Protein AF-A0A0G0TPZ2-F1 (afdb_monomer_lite)

Radius of gyration: 17.7 Å; chains: 1; bounding box: 46×34×52 Å

Secondary structure (DSSP, 8-state):
---PPPSSHHHHHHHHHHHHHHHHHHTT-SS-EEEETT--S--S---STT--B---SSS---B-S-----SEEEEEEEE-GGGG-TT----SS---SPEEEEEEEEEEEPPPPPPTT-TTS-S--HHHHHHHHHHHHHHHHH-TT-EEEEEESB---SSHHIIIIITGGG-TT-SEEESBHHHHHHHHHHHHHHHHT-

Foldseek 3Di:
DDLDFDPDLLRVLVVLQVVLVVVCVVVVPPQKDKDFQNDPPDDLEHQQQQDFFDDDDPVDDTDHDDRDRFGMFIARDWAFPVVVDDRGDGPDPDNGHTYTQGQETEHEDGQDDDDPVCPQQWSDDLVSLLSLLVVLVVSCVVRVNYAYEYEYQAGDGSDPVCVPPPVVVSNVSHPYYYRHCVVCVVVVVVVVCVSVVD

Sequence (198 aa):
MQNTTFASEQDFNREVVRFLKEKLKEIDNKTVKVVGGYESDASDNYILRDFTFFKEKNGEWRLYGGAQEIDVVIYRETIPAGNLGSFIKTTGTGIRGNIIIPSVIIELKKTKTRSKNKPSSSNFQSHDAISANVIARDVKRLFPRVRAVFAYDNFEGYSKAEESISFRRMLYDFDYICLNWENEKEDIWVEVSRWLKI

Structure (mmCIF, N/CA/C/O backbone):
data_AF-A0A0G0TPZ2-F1
#
_entry.id   AF-A0A0G0TPZ2-F1
#
loop_
_atom_site.group_PDB
_atom_site.id
_atom_site.type_symbol
_atom_site.label_atom_id
_atom_site.label_alt_id
_atom_site.label_comp_id
_atom_site.label_asym_id
_atom_site.label_entity_id
_atom_site.label_seq_id
_atom_site.pdbx_PDB_ins_code
_atom_site.Cartn_x
_atom_site.Cartn_y
_atom_site.Cartn_z
_atom_site.occupancy
_atom_site.B_iso_or_equiv
_atom_site.auth_seq_id
_atom_site.auth_comp_id
_atom_site.auth_asym_id
_atom_site.auth_atom_id
_atom_site.pdbx_PDB_model_num
ATOM 1 N N . MET A 1 1 ? 6.189 8.632 -23.438 1.00 44.72 1 MET A N 1
ATOM 2 C CA . MET A 1 1 ? 6.530 9.812 -22.609 1.00 44.72 1 MET A CA 1
ATOM 3 C C . MET A 1 1 ? 7.961 9.658 -22.086 1.00 44.72 1 MET A C 1
ATOM 5 O O . MET A 1 1 ? 8.612 8.696 -22.478 1.00 44.72 1 MET A O 1
ATOM 9 N N . GLN A 1 2 ? 8.478 10.582 -21.268 1.00 44.31 2 GLN A N 1
ATOM 10 C CA . GLN A 1 2 ? 9.692 10.317 -20.484 1.00 44.31 2 GLN A CA 1
ATOM 11 C C . GLN A 1 2 ? 9.334 9.428 -19.286 1.00 44.31 2 GLN A C 1
ATOM 13 O O . GLN A 1 2 ? 8.336 9.687 -18.620 1.00 44.31 2 GLN A O 1
ATOM 18 N N . ASN A 1 3 ? 10.146 8.407 -19.009 1.00 55.09 3 ASN A N 1
ATOM 19 C CA . ASN A 1 3 ? 10.024 7.610 -17.791 1.00 55.09 3 ASN A CA 1
ATOM 20 C C . ASN A 1 3 ? 10.605 8.411 -16.616 1.00 55.09 3 ASN A C 1
ATOM 22 O O . ASN A 1 3 ? 11.820 8.429 -16.406 1.00 55.09 3 ASN A O 1
ATOM 26 N N . THR A 1 4 ? 9.751 9.110 -15.871 1.00 63.62 4 THR A N 1
ATOM 27 C CA . THR A 1 4 ? 10.175 9.871 -14.689 1.00 63.62 4 THR A CA 1
ATOM 28 C C . THR A 1 4 ? 10.603 8.911 -13.581 1.00 63.62 4 THR A C 1
ATOM 30 O O . THR A 1 4 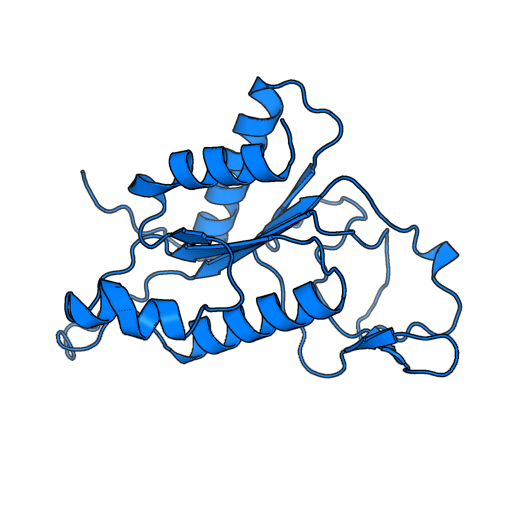? 9.812 8.104 -13.107 1.00 63.62 4 THR A O 1
ATOM 33 N N . THR A 1 5 ? 11.861 9.004 -13.154 1.00 79.62 5 THR A N 1
ATOM 34 C CA . THR A 1 5 ? 12.374 8.325 -11.952 1.00 79.62 5 THR A CA 1
ATOM 35 C C . THR A 1 5 ? 12.458 9.357 -10.829 1.00 79.62 5 THR A C 1
ATOM 37 O O . THR A 1 5 ? 12.990 10.446 -11.055 1.00 79.62 5 THR A O 1
ATOM 40 N N . PHE A 1 6 ? 11.954 9.054 -9.629 1.00 84.12 6 PHE A N 1
ATOM 41 C CA . PHE A 1 6 ? 11.938 10.035 -8.531 1.00 84.12 6 PHE A CA 1
ATOM 42 C C . PHE A 1 6 ? 13.349 10.333 -7.995 1.00 84.12 6 PHE A C 1
ATOM 44 O O . PHE A 1 6 ? 14.297 9.574 -8.216 1.00 84.12 6 PHE A O 1
ATOM 51 N N . ALA A 1 7 ? 13.515 11.435 -7.257 1.00 83.81 7 ALA A N 1
ATOM 52 C CA . ALA A 1 7 ? 14.798 11.768 -6.633 1.00 83.81 7 ALA A CA 1
ATOM 53 C C . ALA A 1 7 ? 15.117 10.814 -5.462 1.00 83.81 7 ALA A C 1
ATOM 55 O O . ALA A 1 7 ? 16.176 10.180 -5.457 1.00 83.81 7 ALA A O 1
ATOM 56 N N . SER A 1 8 ? 14.170 10.592 -4.547 1.00 84.38 8 SER A N 1
ATOM 57 C CA . SER A 1 8 ? 14.283 9.637 -3.432 1.00 84.38 8 SER A CA 1
ATOM 58 C C . SER A 1 8 ? 13.036 8.752 -3.265 1.00 84.38 8 SER A C 1
ATOM 60 O O . SER A 1 8 ? 12.004 8.990 -3.891 1.00 84.38 8 SER A O 1
ATOM 62 N N . GLU A 1 9 ? 13.132 7.734 -2.404 1.00 82.19 9 GLU A N 1
ATOM 63 C CA . GLU A 1 9 ? 11.983 6.926 -1.953 1.00 82.19 9 GLU A CA 1
ATOM 64 C C . GLU A 1 9 ? 10.944 7.792 -1.219 1.00 82.19 9 GLU A C 1
ATOM 66 O O . GLU A 1 9 ? 9.747 7.648 -1.456 1.00 82.19 9 GLU A O 1
ATOM 71 N N . GLN A 1 10 ? 11.391 8.779 -0.432 1.00 83.12 10 GLN A N 1
ATOM 72 C CA . GLN A 1 10 ? 10.510 9.750 0.224 1.00 83.12 10 GLN A CA 1
ATOM 73 C C . GLN A 1 10 ? 9.733 10.616 -0.785 1.00 83.12 10 GLN A C 1
ATOM 75 O O . GLN A 1 10 ? 8.578 10.953 -0.533 1.00 83.12 10 GLN A O 1
ATOM 80 N N . ASP A 1 11 ? 10.328 10.977 -1.925 1.00 85.50 11 ASP A N 1
ATOM 81 C CA . ASP A 1 11 ? 9.641 11.789 -2.941 1.00 85.50 11 ASP A CA 1
ATOM 82 C C . ASP A 1 11 ? 8.616 10.968 -3.732 1.00 85.50 11 ASP A C 1
ATOM 84 O O . ASP A 1 11 ? 7.524 11.463 -4.006 1.00 85.50 11 ASP A O 1
ATOM 88 N N . PHE A 1 12 ? 8.923 9.698 -4.020 1.00 89.81 12 PHE A N 1
ATOM 89 C CA . PHE A 1 12 ? 7.948 8.758 -4.581 1.00 89.81 12 PHE A CA 1
ATOM 90 C C . PHE A 1 12 ? 6.772 8.550 -3.610 1.00 89.81 12 PHE A C 1
ATOM 92 O O . PHE A 1 12 ? 5.614 8.665 -4.005 1.00 89.81 12 PHE A O 1
ATOM 99 N N . ASN A 1 13 ? 7.061 8.348 -2.320 1.00 89.25 13 ASN A N 1
ATOM 100 C CA . ASN A 1 13 ? 6.051 8.224 -1.270 1.00 89.25 13 ASN A CA 1
ATOM 101 C C . ASN A 1 13 ? 5.133 9.455 -1.196 1.00 89.25 13 ASN A C 1
ATOM 103 O O . ASN A 1 13 ? 3.909 9.320 -1.246 1.00 89.25 13 ASN A O 1
ATOM 107 N N . ARG A 1 14 ? 5.719 10.660 -1.168 1.00 87.81 14 ARG A N 1
ATOM 108 C CA . ARG A 1 14 ? 4.978 11.931 -1.196 1.00 87.81 14 ARG A CA 1
ATOM 109 C C . ARG A 1 14 ? 4.077 12.053 -2.421 1.00 87.81 14 ARG A C 1
ATOM 111 O O . ARG A 1 14 ? 2.936 12.471 -2.259 1.00 87.81 14 ARG A O 1
ATOM 118 N N . GLU A 1 15 ? 4.548 11.692 -3.615 1.00 92.31 15 GLU A N 1
ATOM 119 C CA . GLU A 1 15 ? 3.739 11.770 -4.841 1.00 92.31 15 GLU A CA 1
ATOM 120 C C . GLU A 1 15 ? 2.552 10.797 -4.815 1.00 92.31 15 GLU A C 1
ATOM 122 O O . GLU A 1 15 ? 1.425 11.205 -5.098 1.00 92.31 15 GLU A O 1
ATOM 127 N N . VAL A 1 16 ? 2.768 9.542 -4.406 1.00 92.88 16 VAL A N 1
ATOM 128 C CA . VAL A 1 16 ? 1.693 8.540 -4.271 1.00 92.88 16 VAL A CA 1
ATOM 129 C C . VAL A 1 16 ? 0.635 9.007 -3.270 1.00 92.88 16 VAL A C 1
ATOM 131 O O . VAL A 1 16 ? -0.565 8.962 -3.548 1.00 92.88 16 VAL A O 1
ATOM 134 N N . VAL A 1 17 ? 1.070 9.513 -2.115 1.00 91.19 17 VAL A N 1
ATOM 135 C CA . VAL A 1 17 ? 0.174 10.024 -1.071 1.00 91.19 17 VAL A CA 1
ATOM 136 C C . VAL A 1 17 ? -0.563 11.283 -1.528 1.00 91.19 17 VAL A C 1
ATOM 138 O O . VAL A 1 17 ? -1.764 11.399 -1.280 1.00 91.19 17 VAL A O 1
ATOM 141 N N . ARG A 1 18 ? 0.117 12.207 -2.219 1.00 92.75 18 ARG A N 1
ATOM 142 C CA . ARG A 1 18 ? -0.473 13.427 -2.793 1.00 92.75 18 ARG A CA 1
ATOM 143 C C . ARG A 1 18 ? -1.582 13.076 -3.782 1.00 92.75 18 ARG A C 1
ATOM 145 O O . ARG A 1 18 ? -2.710 13.526 -3.596 1.00 92.75 18 ARG A O 1
ATOM 152 N N . PHE A 1 19 ? -1.281 12.219 -4.758 1.00 95.25 19 PHE A N 1
ATOM 153 C CA . PHE A 1 19 ? -2.224 11.734 -5.767 1.00 95.25 19 PHE A CA 1
ATOM 154 C C . PHE A 1 19 ? -3.471 11.103 -5.127 1.00 95.25 19 PHE A C 1
ATOM 156 O O . PHE A 1 19 ? -4.592 11.536 -5.389 1.00 95.25 19 PHE A O 1
ATOM 163 N N . LEU A 1 20 ? -3.296 10.151 -4.204 1.00 93.88 20 LEU A N 1
ATOM 164 C CA . LEU A 1 20 ? -4.422 9.494 -3.527 1.00 93.88 20 LEU A CA 1
ATOM 165 C C . LEU A 1 20 ? -5.241 10.464 -2.651 1.00 93.88 20 LEU A C 1
ATOM 167 O O . LEU A 1 20 ? -6.467 10.360 -2.592 1.00 93.88 20 LEU A O 1
ATOM 171 N N . LYS A 1 21 ? -4.592 11.436 -1.991 1.00 91.31 21 LYS A N 1
ATOM 172 C CA . LYS A 1 21 ? -5.272 12.498 -1.223 1.00 91.31 21 LYS A CA 1
ATOM 173 C C . LYS A 1 21 ? -5.988 13.518 -2.111 1.00 91.31 21 LYS A C 1
ATOM 175 O O . LYS A 1 21 ? -6.897 14.181 -1.621 1.00 91.31 21 LYS A O 1
ATOM 180 N N . GLU A 1 22 ? -5.588 13.690 -3.366 1.00 93.06 22 GLU A N 1
ATOM 181 C CA . GLU A 1 22 ? -6.299 14.522 -4.345 1.00 93.06 22 GLU A CA 1
ATOM 182 C C . GLU A 1 22 ? -7.542 13.794 -4.859 1.00 93.06 22 GLU A C 1
ATOM 184 O O . GLU A 1 22 ? -8.650 14.299 -4.672 1.00 93.06 22 GLU A O 1
ATOM 189 N N . LYS A 1 23 ? -7.391 12.554 -5.336 1.00 94.31 23 LYS A N 1
ATOM 190 C CA . LYS A 1 23 ? -8.507 11.710 -5.796 1.00 94.31 23 LYS A CA 1
ATOM 191 C C . LYS A 1 23 ? -9.610 11.523 -4.744 1.00 94.31 23 LYS A C 1
ATOM 193 O O . LYS A 1 23 ? -10.794 11.579 -5.062 1.00 94.31 23 LYS A O 1
ATOM 198 N N . LEU A 1 24 ? -9.253 11.381 -3.463 1.00 88.94 24 LEU A N 1
ATOM 199 C CA . LEU A 1 24 ? -10.238 11.292 -2.371 1.00 88.94 24 LEU A CA 1
ATOM 200 C C . LEU A 1 24 ? -10.983 12.605 -2.066 1.00 88.94 24 LEU A C 1
ATOM 202 O O . LEU A 1 24 ? -12.078 12.553 -1.501 1.00 88.94 24 LEU A O 1
ATOM 206 N N . LYS A 1 25 ? -10.430 13.771 -2.431 1.00 87.44 25 LYS A N 1
ATOM 207 C CA . LYS A 1 25 ? -11.127 15.068 -2.310 1.00 87.44 25 LYS A CA 1
ATOM 208 C C . LYS A 1 25 ? -12.140 15.266 -3.433 1.00 87.44 25 LYS A C 1
ATOM 210 O O . LYS A 1 25 ? -13.204 15.819 -3.173 1.00 87.44 25 LYS A O 1
ATOM 215 N N . GLU A 1 26 ? -11.832 14.797 -4.644 1.00 86.12 26 GLU A N 1
ATOM 216 C CA . GLU A 1 26 ? -12.711 14.901 -5.824 1.00 86.12 26 GLU A CA 1
ATOM 217 C C . GLU A 1 26 ? -14.083 14.232 -5.604 1.00 86.12 26 GLU A C 1
ATOM 219 O O . GLU A 1 26 ? -15.072 14.642 -6.205 1.00 86.12 26 GLU A O 1
ATOM 224 N N . ILE A 1 27 ? -14.158 13.258 -4.689 1.00 82.81 27 ILE A N 1
ATOM 225 C CA . ILE A 1 27 ? -15.371 12.501 -4.331 1.00 82.81 27 ILE A CA 1
ATOM 226 C C . ILE A 1 27 ? -15.994 12.889 -2.965 1.00 82.81 27 ILE A C 1
ATOM 228 O O . ILE A 1 27 ? -16.825 12.152 -2.439 1.00 82.81 27 ILE A O 1
ATOM 232 N N . ASP A 1 28 ? -15.554 13.994 -2.345 1.00 67.94 28 ASP A N 1
ATOM 233 C CA . ASP A 1 28 ? -15.945 14.469 -0.994 1.00 67.94 28 ASP A CA 1
ATOM 234 C C . ASP A 1 28 ? -15.933 13.394 0.124 1.00 67.94 28 ASP A C 1
ATOM 236 O O . ASP A 1 28 ? -16.725 13.403 1.077 1.00 67.94 28 ASP A O 1
ATOM 240 N N . ASN A 1 29 ? -15.014 12.428 0.040 1.00 66.94 29 ASN A N 1
ATOM 241 C CA . ASN A 1 29 ? -15.004 11.293 0.956 1.00 66.94 29 ASN A CA 1
ATOM 242 C C . ASN A 1 29 ? -14.278 11.615 2.269 1.00 66.94 29 ASN A C 1
ATOM 244 O O . ASN A 1 29 ? -13.106 11.299 2.465 1.00 66.94 29 ASN A O 1
ATOM 248 N N . LYS A 1 30 ? -15.029 12.162 3.226 1.00 72.44 30 LYS A N 1
ATOM 249 C CA . LYS A 1 30 ? -14.553 12.480 4.584 1.00 72.44 30 LYS A CA 1
ATOM 250 C C . LYS A 1 30 ? -14.250 11.251 5.469 1.00 72.44 30 LYS A C 1
ATOM 252 O O . LYS A 1 30 ? -13.812 11.426 6.604 1.00 72.44 30 LYS A O 1
ATOM 257 N N . THR A 1 31 ? -14.508 10.023 4.998 1.00 81.06 31 THR A N 1
ATOM 258 C CA . THR A 1 31 ? -14.388 8.785 5.805 1.00 81.06 31 THR A CA 1
ATOM 259 C C . THR A 1 31 ? -13.151 7.948 5.496 1.00 81.06 31 THR A C 1
ATOM 261 O O . THR A 1 31 ? -12.651 7.262 6.384 1.00 81.06 31 THR A O 1
ATOM 264 N N . VAL A 1 32 ? -12.651 7.988 4.258 1.00 84.75 32 VAL A N 1
ATOM 265 C CA . VAL A 1 32 ? -11.412 7.303 3.872 1.00 84.75 32 VAL A CA 1
ATOM 266 C C . VAL A 1 32 ? -10.239 8.252 4.077 1.00 84.75 32 VAL A C 1
ATOM 268 O O . VAL A 1 32 ? -10.278 9.410 3.668 1.00 84.75 32 VAL A O 1
ATOM 271 N N . LYS A 1 33 ? -9.177 7.748 4.700 1.00 84.50 33 LYS A N 1
ATOM 272 C CA . LYS A 1 33 ? -7.933 8.474 4.953 1.00 84.50 33 LYS A CA 1
ATOM 273 C C . LYS A 1 33 ? -6.767 7.753 4.292 1.00 84.50 33 LYS A C 1
ATOM 275 O O . LYS A 1 33 ? -6.731 6.525 4.263 1.00 84.50 33 LYS A O 1
ATOM 280 N N . VAL A 1 34 ? -5.809 8.533 3.801 1.00 84.94 34 VAL A N 1
ATOM 281 C CA . VAL A 1 34 ? -4.529 8.067 3.252 1.00 84.94 34 VAL A CA 1
ATOM 282 C C . VAL A 1 34 ? -3.418 8.732 4.038 1.00 84.94 34 VAL A C 1
ATOM 284 O O . VAL A 1 34 ? -3.522 9.912 4.383 1.00 84.94 34 VAL A O 1
ATOM 287 N N . VAL A 1 35 ? -2.367 7.976 4.316 1.00 81.31 35 VAL A N 1
ATOM 288 C CA . VAL A 1 35 ? -1.205 8.421 5.080 1.00 81.31 35 VAL A CA 1
ATOM 289 C C . VAL A 1 35 ? 0.018 7.635 4.581 1.00 81.31 35 VAL A C 1
ATOM 291 O O . VAL A 1 35 ? -0.114 6.450 4.261 1.00 81.31 35 VAL A O 1
ATOM 294 N N . GLY A 1 36 ? 1.174 8.291 4.444 1.00 76.19 36 GLY A N 1
ATOM 295 C CA . GLY A 1 36 ? 2.428 7.658 3.996 1.00 76.19 36 GLY A CA 1
ATOM 296 C C . GLY A 1 36 ? 3.497 7.612 5.081 1.00 76.19 36 GLY A C 1
ATOM 297 O O . GLY A 1 36 ? 3.555 8.520 5.908 1.00 76.19 36 GLY A O 1
ATOM 298 N N . GLY A 1 37 ? 4.337 6.569 5.089 1.00 64.12 37 GLY A N 1
ATOM 299 C CA . GLY A 1 37 ? 5.351 6.320 6.128 1.00 64.12 37 GLY A CA 1
ATOM 300 C C . GLY A 1 37 ? 6.190 7.558 6.435 1.00 64.12 37 GLY A C 1
ATOM 301 O O . GLY A 1 37 ? 6.350 7.959 7.586 1.00 64.12 37 GLY A O 1
ATOM 302 N N . TYR A 1 38 ? 6.612 8.260 5.384 1.00 60.84 38 TYR A N 1
ATOM 303 C CA . TYR A 1 38 ? 7.471 9.438 5.471 1.00 60.84 38 TYR A CA 1
ATOM 304 C C . TYR A 1 38 ? 6.758 10.749 5.870 1.00 60.84 38 TYR A C 1
ATOM 306 O O . TYR A 1 38 ? 7.425 11.787 5.930 1.00 60.84 38 TYR A O 1
ATOM 314 N N . GLU A 1 39 ? 5.452 10.743 6.160 1.00 58.84 39 GLU A N 1
ATOM 315 C CA . GLU A 1 39 ? 4.724 11.915 6.669 1.00 58.84 39 GLU A CA 1
ATOM 316 C C . GLU A 1 39 ? 4.907 12.062 8.191 1.00 58.84 39 GLU A C 1
ATOM 318 O O . GLU A 1 39 ? 4.279 11.375 8.992 1.00 58.84 39 GLU A O 1
ATOM 323 N N . SER A 1 40 ? 5.769 12.993 8.608 1.00 43.44 40 SER A N 1
ATOM 324 C CA . SER A 1 40 ? 6.054 13.288 10.024 1.00 43.44 40 SER A CA 1
ATOM 325 C C . SER A 1 40 ? 5.032 14.206 10.714 1.00 43.44 40 SER A C 1
ATOM 327 O O . SER A 1 40 ? 5.220 14.559 11.879 1.00 43.44 40 SER A O 1
ATOM 329 N N . ASP A 1 41 ? 3.970 14.615 10.020 1.00 39.56 41 ASP A N 1
ATOM 330 C CA . ASP A 1 41 ? 3.048 15.658 10.480 1.00 39.56 41 ASP A CA 1
ATOM 331 C C . ASP A 1 41 ? 1.991 15.129 11.461 1.00 39.56 41 ASP A C 1
ATOM 333 O O . ASP A 1 41 ? 0.845 14.860 11.106 1.00 39.56 41 ASP A O 1
ATOM 337 N N . ALA A 1 42 ? 2.408 15.040 12.727 1.00 40.31 42 ALA A N 1
ATOM 338 C CA . ALA A 1 42 ? 1.646 15.416 13.927 1.00 40.31 42 ALA A CA 1
ATOM 339 C C . ALA A 1 42 ? 0.212 14.867 14.138 1.00 40.31 42 ALA A C 1
ATOM 341 O O . ALA A 1 42 ? -0.502 15.377 14.999 1.00 40.31 42 ALA A O 1
ATOM 342 N N . SER A 1 43 ? -0.219 13.829 13.418 1.00 43.41 43 SER A N 1
ATOM 343 C CA . SER A 1 43 ? -1.469 13.109 13.695 1.00 43.41 43 SER A CA 1
ATOM 344 C C . SER A 1 43 ? -1.182 11.827 14.478 1.00 43.41 43 SER A C 1
ATOM 346 O O . SER A 1 43 ? -0.310 11.050 14.087 1.00 43.41 43 SER A O 1
ATOM 348 N N . ASP A 1 44 ? -1.955 11.562 15.534 1.00 47.28 44 ASP A N 1
ATOM 349 C CA . ASP A 1 44 ? -1.825 10.389 16.416 1.00 47.28 44 ASP A CA 1
ATOM 350 C C . ASP A 1 44 ? -2.312 9.068 15.765 1.00 47.28 44 ASP A C 1
ATOM 352 O O . ASP A 1 44 ? -3.082 8.299 16.344 1.00 47.28 44 ASP A O 1
ATOM 356 N N . ASN A 1 45 ? -1.896 8.809 14.524 1.00 45.31 45 ASN A N 1
ATOM 357 C CA . ASN A 1 45 ? -2.235 7.627 13.730 1.00 45.31 45 ASN A CA 1
ATOM 358 C C . ASN A 1 45 ? -0.943 7.081 13.114 1.00 45.31 45 ASN A C 1
ATOM 360 O O . ASN A 1 45 ? -0.611 7.366 11.964 1.00 45.31 45 ASN A O 1
ATOM 364 N N . TYR A 1 46 ? -0.182 6.327 13.905 1.00 51.75 46 TYR A N 1
ATOM 365 C CA . TYR A 1 46 ? 1.087 5.763 13.456 1.00 51.75 46 TYR A CA 1
ATOM 366 C C 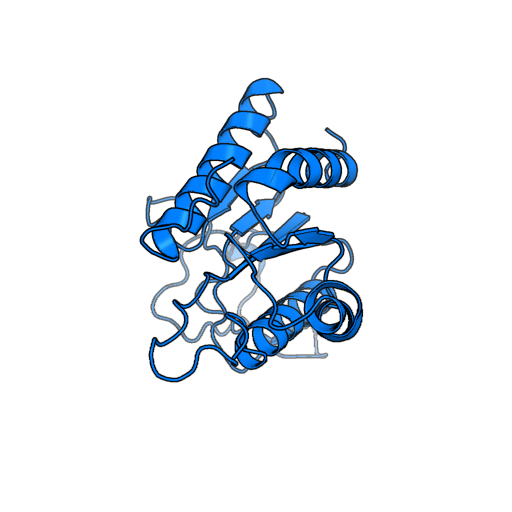. TYR A 1 46 ? 0.831 4.703 12.382 1.00 51.75 46 TYR A C 1
ATOM 368 O O . TYR A 1 46 ? 0.113 3.729 12.623 1.00 51.75 46 TYR A O 1
ATOM 376 N N . ILE A 1 47 ? 1.496 4.835 11.231 1.00 52.09 47 ILE A N 1
ATOM 377 C CA . ILE A 1 47 ? 1.546 3.793 10.193 1.00 52.09 47 ILE A CA 1
ATOM 378 C C . ILE A 1 47 ? 2.517 2.694 10.611 1.00 52.09 47 ILE A C 1
ATOM 380 O O . ILE A 1 47 ? 3.508 2.415 9.947 1.00 52.09 47 ILE A O 1
ATOM 384 N N . LEU A 1 48 ? 2.232 2.084 11.762 1.00 51.59 48 LEU A N 1
ATOM 385 C CA . LEU A 1 48 ? 2.792 0.790 12.136 1.00 51.59 48 LEU A CA 1
ATOM 386 C C . LEU A 1 48 ? 4.340 0.777 12.150 1.00 51.59 48 LEU A C 1
ATOM 388 O O . LEU A 1 48 ? 4.973 -0.263 11.994 1.00 51.59 48 LEU A O 1
ATOM 392 N N . ARG A 1 49 ? 4.926 1.965 12.370 1.00 43.62 49 ARG A N 1
ATOM 393 C CA . ARG A 1 49 ? 6.332 2.319 12.114 1.00 43.62 49 ARG A CA 1
ATOM 394 C C . ARG A 1 49 ? 7.348 1.508 12.922 1.00 43.62 49 ARG A C 1
ATOM 396 O O . ARG A 1 49 ? 8.484 1.355 12.499 1.00 43.62 49 ARG A O 1
ATOM 403 N N . ASP A 1 50 ? 6.890 0.938 14.033 1.00 41.16 50 ASP A N 1
ATOM 404 C CA . ASP A 1 50 ? 7.589 -0.047 14.854 1.00 41.16 50 ASP A CA 1
ATOM 405 C C . ASP A 1 50 ? 6.720 -1.313 14.986 1.00 41.16 50 ASP A C 1
ATOM 407 O O . ASP A 1 50 ? 6.114 -1.571 16.033 1.00 41.16 50 ASP A O 1
ATOM 411 N N . PHE A 1 51 ? 6.602 -2.113 13.920 1.00 46.25 51 PHE A N 1
ATOM 412 C CA . PHE A 1 51 ? 5.886 -3.392 13.996 1.00 46.25 51 PHE A CA 1
ATOM 413 C C . PHE A 1 51 ? 6.539 -4.343 15.008 1.00 46.25 51 PHE A C 1
ATOM 415 O O . PHE A 1 51 ? 7.597 -4.923 14.771 1.00 46.25 51 PHE A O 1
ATOM 422 N N . THR A 1 52 ? 5.860 -4.574 16.131 1.00 44.09 52 THR A N 1
ATOM 423 C CA . THR A 1 52 ? 6.029 -5.756 16.987 1.00 44.09 52 THR A CA 1
ATOM 424 C C . THR A 1 52 ? 4.748 -5.952 17.802 1.00 44.09 52 THR A C 1
ATOM 426 O O . THR A 1 52 ? 4.477 -5.187 18.728 1.00 44.09 52 THR A O 1
ATOM 429 N N . PHE A 1 53 ? 3.946 -6.976 17.491 1.00 50.84 53 PHE A N 1
ATOM 430 C CA . PHE A 1 53 ? 2.763 -7.319 18.287 1.00 50.84 53 PHE A CA 1
ATOM 431 C C . PHE A 1 53 ? 3.082 -8.423 19.315 1.00 50.84 53 PHE A C 1
ATOM 433 O O . PHE A 1 53 ? 3.619 -9.482 18.980 1.00 50.84 53 PHE A O 1
ATOM 440 N N . PHE A 1 54 ? 2.657 -8.215 20.568 1.00 40.78 54 PHE A N 1
ATOM 441 C CA . PHE A 1 54 ? 2.325 -9.274 21.544 1.00 40.78 54 PHE A CA 1
ATOM 442 C C . PHE A 1 54 ? 1.375 -10.318 20.923 1.00 40.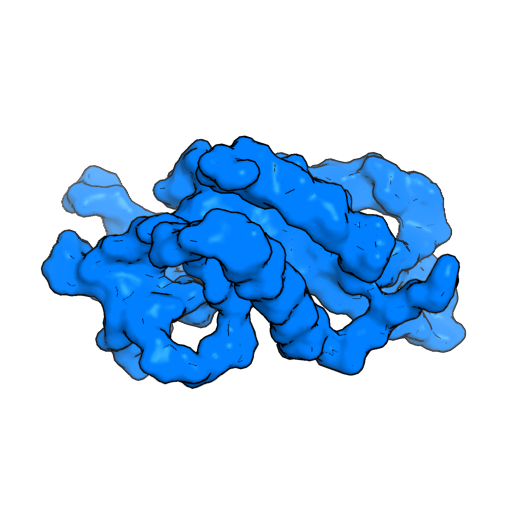78 54 PHE A C 1
ATOM 444 O O . PHE A 1 54 ? 0.745 -10.004 19.923 1.00 40.78 54 PHE A O 1
ATOM 451 N N . LYS A 1 55 ? 1.103 -11.535 21.411 1.00 44.00 55 LYS A N 1
ATOM 452 C CA . LYS A 1 55 ? 1.487 -12.605 22.389 1.00 44.00 55 LYS A CA 1
ATOM 453 C C . LYS A 1 55 ? 0.323 -13.597 22.140 1.00 44.00 55 LYS A C 1
ATOM 455 O O . LYS A 1 55 ? -0.770 -13.069 22.052 1.00 44.00 55 LYS A O 1
ATOM 460 N N . GLU A 1 56 ? 0.514 -14.905 21.878 1.00 41.69 56 GLU A N 1
ATOM 461 C CA . GLU A 1 56 ? -0.463 -15.713 21.081 1.00 41.69 56 GLU A CA 1
ATOM 462 C C . GLU A 1 56 ? -1.303 -16.778 21.855 1.00 41.69 56 GLU A C 1
ATOM 464 O O . GLU A 1 56 ? -0.861 -17.366 22.841 1.00 41.69 56 GLU A O 1
ATOM 469 N N . LYS A 1 57 ? -2.513 -17.083 21.343 1.00 35.88 57 LYS A N 1
ATOM 470 C CA . LYS A 1 57 ? -3.467 -18.169 21.702 1.00 35.88 57 LYS A CA 1
ATOM 471 C C . LYS A 1 57 ? -4.078 -18.220 23.114 1.00 35.88 57 LYS A C 1
ATOM 473 O O . LYS A 1 57 ? -5.024 -18.979 23.306 1.00 35.88 57 LYS A O 1
ATOM 478 N N . ASN A 1 58 ? -3.639 -17.398 24.067 1.00 50.06 58 ASN A N 1
ATOM 479 C CA . ASN A 1 58 ? -4.265 -17.264 25.396 1.00 50.06 58 ASN A CA 1
ATOM 480 C C . ASN A 1 58 ? -4.975 -15.894 25.577 1.00 50.06 58 ASN A C 1
ATOM 482 O O . ASN A 1 58 ? -4.835 -15.248 26.610 1.00 50.06 58 ASN A O 1
ATOM 486 N N . GLY A 1 59 ? -5.755 -15.485 24.554 1.00 45.25 59 GLY A N 1
ATOM 487 C CA . GLY A 1 59 ? -6.563 -14.242 24.480 1.00 45.25 59 GLY A CA 1
ATOM 488 C C . GLY A 1 59 ? -6.152 -13.200 23.407 1.00 45.25 59 GLY A C 1
ATOM 489 O O . GLY A 1 59 ? -6.095 -12.016 23.727 1.00 45.25 59 GLY A O 1
ATOM 490 N N . GLU A 1 60 ? -5.689 -13.612 22.210 1.00 40.91 60 GLU A N 1
ATOM 491 C CA . GLU A 1 60 ? -4.352 -13.121 21.818 1.00 40.91 60 GLU A CA 1
ATOM 492 C C . GLU A 1 60 ? -3.887 -13.122 20.324 1.00 40.91 60 GLU A C 1
ATOM 494 O O . GLU A 1 60 ? -4.511 -13.747 19.471 1.00 40.91 60 GLU A O 1
ATOM 499 N N . TRP A 1 61 ? -2.762 -12.422 20.043 1.00 52.12 61 TRP A N 1
ATOM 500 C CA . TRP A 1 61 ? -2.219 -11.912 18.742 1.00 52.12 61 TRP A CA 1
ATOM 501 C C . TRP A 1 61 ? -0.714 -12.295 18.510 1.00 52.12 61 TRP A C 1
ATOM 503 O O . TRP A 1 61 ? -0.172 -12.989 19.359 1.00 52.12 61 TRP A O 1
ATOM 513 N N . ARG A 1 62 ? 0.016 -11.880 17.440 1.00 48.84 62 ARG A N 1
ATOM 514 C CA . ARG A 1 62 ? 1.528 -11.816 17.371 1.00 48.84 62 ARG A CA 1
ATOM 515 C C . ARG A 1 62 ? 2.090 -11.284 16.032 1.00 48.84 62 ARG A C 1
ATOM 517 O O . ARG A 1 62 ? 1.586 -11.632 14.972 1.00 48.84 62 ARG A O 1
ATOM 524 N N . LEU A 1 63 ? 3.231 -10.581 16.100 1.00 50.34 63 LEU A N 1
ATOM 525 C CA . LEU A 1 63 ? 4.343 -10.569 15.118 1.00 50.34 63 LEU A CA 1
ATOM 526 C C . LEU A 1 63 ? 5.589 -10.115 15.884 1.00 50.34 63 LEU A C 1
ATOM 528 O O . LEU A 1 63 ? 5.540 -9.089 16.556 1.00 50.34 63 LEU A O 1
ATOM 532 N N . TYR A 1 64 ? 6.681 -10.878 15.849 1.00 42.88 64 TYR A N 1
ATOM 533 C CA . TYR A 1 64 ? 7.873 -10.563 16.644 1.00 42.88 64 TYR A CA 1
ATOM 534 C C . TYR A 1 64 ? 9.150 -10.775 15.828 1.00 42.88 64 TYR A C 1
ATOM 536 O O . TYR A 1 64 ? 9.686 -11.881 15.786 1.00 42.88 64 TYR A O 1
ATOM 544 N N . GLY A 1 65 ? 9.616 -9.702 15.186 1.00 36.00 65 GLY A N 1
ATOM 545 C CA . GLY A 1 65 ? 10.858 -9.680 14.414 1.00 36.00 65 GLY A CA 1
ATOM 546 C C . GLY A 1 65 ? 10.770 -8.769 13.191 1.00 36.00 65 GLY A C 1
ATOM 547 O O . GLY A 1 65 ? 10.240 -9.184 12.168 1.00 36.00 65 GLY A O 1
ATOM 548 N N . GLY A 1 66 ? 11.344 -7.567 13.297 1.00 42.94 66 GLY A N 1
ATOM 549 C CA . GLY A 1 66 ? 11.471 -6.605 12.198 1.00 42.94 66 GLY A CA 1
ATOM 550 C C . GLY A 1 66 ? 10.430 -5.485 12.235 1.00 42.94 66 GLY A C 1
ATOM 551 O O . GLY A 1 66 ? 9.249 -5.720 12.002 1.00 42.94 66 GLY A O 1
ATOM 552 N N . ALA A 1 67 ? 10.889 -4.252 12.462 1.00 47.50 67 ALA A N 1
ATOM 553 C CA . ALA A 1 67 ? 10.110 -3.069 12.117 1.00 47.50 67 ALA A CA 1
ATOM 554 C C . ALA A 1 67 ? 10.047 -2.979 10.585 1.00 47.50 67 ALA A C 1
ATOM 556 O O . ALA A 1 67 ? 11.083 -2.877 9.926 1.00 47.50 67 ALA A O 1
ATOM 557 N N . GLN A 1 68 ? 8.843 -3.081 10.024 1.00 56.19 68 GLN A N 1
ATOM 558 C CA . GLN A 1 68 ? 8.600 -3.001 8.586 1.00 56.19 68 GLN A CA 1
ATOM 559 C C . GLN A 1 68 ? 7.600 -1.873 8.327 1.00 56.19 68 GLN A C 1
ATOM 561 O O . GLN A 1 68 ? 6.389 -2.064 8.389 1.00 56.19 68 GLN A O 1
ATOM 566 N N . GLU A 1 69 ? 8.132 -0.673 8.110 1.00 66.94 69 GLU A N 1
ATOM 567 C CA . GLU A 1 69 ? 7.358 0.510 7.735 1.00 66.94 69 GLU A CA 1
ATOM 568 C C . GLU A 1 69 ? 6.621 0.240 6.415 1.00 66.94 69 GLU A C 1
ATOM 570 O O . GLU A 1 69 ? 7.259 -0.049 5.405 1.00 66.94 69 GLU A O 1
ATOM 575 N N . ILE A 1 70 ? 5.285 0.305 6.435 1.00 78.25 70 ILE A N 1
ATOM 576 C CA . ILE A 1 70 ? 4.471 0.203 5.217 1.00 78.25 70 ILE A CA 1
ATOM 577 C C . ILE A 1 70 ? 4.489 1.563 4.531 1.00 78.25 70 ILE A C 1
ATOM 579 O O . ILE A 1 70 ? 4.133 2.567 5.155 1.00 78.25 70 ILE A O 1
ATOM 583 N N . ASP A 1 71 ? 4.851 1.596 3.248 1.00 84.12 71 ASP A N 1
ATOM 584 C CA . ASP A 1 71 ? 5.032 2.857 2.528 1.00 84.12 71 ASP A CA 1
ATOM 585 C C . ASP A 1 71 ? 3.765 3.726 2.526 1.00 84.12 71 ASP A C 1
ATOM 587 O O . ASP A 1 71 ? 3.840 4.903 2.883 1.00 84.12 71 ASP A O 1
ATOM 591 N N . VAL A 1 72 ? 2.597 3.189 2.153 1.00 87.88 72 VAL A N 1
ATOM 592 C CA . VAL A 1 72 ? 1.322 3.934 2.190 1.00 87.88 72 VAL A CA 1
ATOM 593 C C . VAL A 1 72 ? 0.181 3.052 2.689 1.00 87.88 72 VAL A C 1
ATOM 595 O O . VAL A 1 72 ? 0.043 1.898 2.281 1.00 87.88 72 VAL A O 1
ATOM 598 N N . VAL A 1 73 ? -0.686 3.610 3.538 1.00 87.44 73 VAL A N 1
ATOM 599 C CA . VAL A 1 73 ? -1.892 2.930 4.036 1.00 87.44 73 VAL A CA 1
ATOM 600 C C . VAL A 1 73 ? -3.141 3.769 3.786 1.00 87.44 73 VAL A C 1
ATOM 602 O O . VAL A 1 73 ? -3.187 4.967 4.074 1.00 87.44 73 VAL A O 1
ATOM 605 N N . ILE A 1 74 ? -4.181 3.101 3.285 1.00 89.38 74 ILE A N 1
ATOM 606 C CA . ILE A 1 74 ? -5.528 3.637 3.094 1.00 89.38 74 ILE A CA 1
ATOM 607 C C . ILE A 1 74 ? -6.471 2.952 4.085 1.00 89.38 74 ILE A C 1
ATOM 609 O O . ILE A 1 74 ? -6.527 1.721 4.143 1.00 89.38 74 ILE A O 1
ATOM 613 N N . TYR A 1 75 ? -7.220 3.728 4.867 1.00 87.81 75 TYR A N 1
ATOM 614 C CA . TYR A 1 75 ? -8.042 3.209 5.964 1.00 87.81 75 TYR A CA 1
ATOM 615 C C . TYR A 1 75 ? -9.348 3.983 6.171 1.00 87.81 75 TYR A C 1
ATOM 617 O O . TYR A 1 75 ? -9.500 5.118 5.723 1.00 87.81 75 TYR A O 1
ATOM 625 N N . ARG A 1 76 ? -10.292 3.349 6.875 1.00 85.19 76 ARG A N 1
ATOM 626 C CA . ARG A 1 76 ? -11.561 3.947 7.339 1.00 85.19 76 ARG A CA 1
ATOM 627 C C . ARG A 1 76 ? -11.690 3.958 8.867 1.00 85.19 76 ARG A C 1
ATOM 629 O O . ARG A 1 76 ? -12.374 4.811 9.420 1.00 85.19 76 ARG A O 1
ATOM 636 N N . GLU A 1 77 ? -11.040 3.014 9.545 1.00 82.25 77 GLU A N 1
ATOM 637 C CA . GLU A 1 77 ? -11.255 2.707 10.962 1.00 82.25 77 GLU A CA 1
ATOM 638 C C . GLU A 1 77 ? -9.932 2.695 11.740 1.00 82.25 77 GLU A C 1
ATOM 640 O O . GLU A 1 77 ? -8.870 2.385 11.192 1.00 82.25 77 GLU A O 1
ATOM 645 N N . THR A 1 78 ? -9.999 3.014 13.035 1.00 78.44 78 THR A N 1
ATOM 646 C CA . THR A 1 78 ? -8.853 2.958 13.954 1.00 78.44 78 THR A CA 1
ATOM 647 C C . THR A 1 78 ? -9.279 2.426 15.319 1.00 78.44 78 THR A C 1
ATOM 649 O O . THR A 1 78 ? -10.330 2.830 15.819 1.00 78.44 78 THR A O 1
ATOM 652 N N . ILE A 1 79 ? -8.450 1.604 15.962 1.00 72.56 79 ILE A N 1
ATOM 653 C CA . ILE A 1 79 ? -8.676 1.104 17.324 1.00 72.56 79 ILE A CA 1
ATOM 654 C C . ILE A 1 79 ? -7.987 2.045 18.330 1.00 72.56 79 ILE A C 1
ATOM 656 O O . ILE A 1 79 ? -6.764 2.202 18.254 1.00 72.56 79 ILE A O 1
ATOM 660 N N . PRO A 1 80 ? -8.713 2.655 19.289 1.00 71.56 80 PRO A N 1
ATOM 661 C CA . PRO A 1 80 ? -8.104 3.461 20.345 1.00 71.56 80 PRO A CA 1
ATOM 662 C C . PRO A 1 80 ? -7.148 2.640 21.213 1.00 71.56 80 PRO A C 1
ATOM 664 O O . PRO A 1 80 ? -7.518 1.558 21.670 1.00 71.56 80 PRO A O 1
ATOM 667 N N . ALA A 1 81 ? -5.947 3.155 21.501 1.00 65.62 81 ALA A N 1
ATOM 668 C CA . ALA A 1 81 ? -4.935 2.392 22.243 1.00 65.62 81 ALA A CA 1
ATOM 669 C C . ALA A 1 81 ? -5.394 1.930 23.639 1.00 65.62 81 ALA A C 1
ATOM 671 O O . ALA A 1 81 ? -5.026 0.841 24.074 1.00 65.62 81 ALA A O 1
ATOM 672 N N . GLY A 1 82 ? -6.254 2.703 24.313 1.00 62.56 82 GLY A N 1
ATOM 673 C CA . GLY A 1 82 ? -6.841 2.317 25.603 1.00 62.56 82 GLY A CA 1
ATOM 674 C C . GLY A 1 82 ? -7.677 1.029 25.559 1.00 62.56 82 GLY A C 1
ATOM 675 O O . GLY A 1 82 ? -7.805 0.354 26.576 1.00 62.56 82 GLY A O 1
ATOM 676 N N . ASN A 1 83 ? -8.184 0.639 24.383 1.00 64.88 83 ASN A N 1
ATOM 677 C CA . ASN A 1 83 ? -9.008 -0.560 24.206 1.00 64.88 83 ASN A CA 1
ATOM 678 C C . ASN A 1 83 ? -8.174 -1.839 23.985 1.00 64.88 83 ASN A C 1
ATOM 680 O O . ASN A 1 83 ? -8.741 -2.923 23.884 1.00 64.88 83 ASN A O 1
ATOM 684 N N . LEU A 1 84 ? -6.842 -1.732 23.880 1.00 60.38 84 LEU A N 1
ATOM 685 C CA . LEU A 1 84 ? -5.958 -2.837 23.477 1.00 60.38 84 LEU A CA 1
ATOM 686 C C . LEU A 1 84 ? -5.481 -3.730 24.638 1.00 60.38 84 LEU A C 1
ATOM 688 O O . LEU A 1 84 ? -4.900 -4.790 24.403 1.00 60.38 84 LEU A O 1
ATOM 692 N N . GLY A 1 85 ? -5.734 -3.324 25.884 1.00 55.38 85 GLY A N 1
ATOM 693 C CA . GLY A 1 85 ? -5.354 -4.075 27.081 1.00 55.38 85 GLY A CA 1
ATOM 694 C C . GLY A 1 85 ? -3.854 -4.042 27.415 1.00 55.38 85 GLY A C 1
ATOM 695 O O . GLY A 1 85 ? -3.011 -3.551 26.668 1.00 55.38 85 GLY A O 1
ATOM 696 N N . SER A 1 86 ? -3.508 -4.580 28.585 1.00 52.59 86 SER A N 1
ATOM 697 C CA . SER A 1 86 ? -2.172 -4.468 29.193 1.00 52.59 86 SER A CA 1
ATOM 698 C C . SER A 1 86 ? -1.109 -5.432 28.645 1.00 52.59 86 SER A C 1
ATOM 700 O O . SER A 1 86 ? 0.042 -5.372 29.075 1.00 52.59 86 SER A O 1
ATOM 702 N N . PHE A 1 87 ? -1.455 -6.323 27.708 1.00 43.72 87 PHE A N 1
ATOM 703 C CA . PHE A 1 87 ? -0.517 -7.316 27.165 1.00 43.72 87 PHE A CA 1
ATOM 704 C C . PHE A 1 87 ? 0.313 -6.830 25.965 1.00 43.72 87 PHE A C 1
ATOM 706 O O . PHE A 1 87 ? 1.253 -7.524 25.566 1.00 43.72 87 PHE A O 1
ATOM 713 N N . ILE A 1 88 ? 0.030 -5.641 25.422 1.00 49.97 88 ILE A N 1
ATOM 714 C CA . ILE A 1 88 ? 0.813 -5.040 24.334 1.00 49.97 88 ILE A CA 1
ATOM 715 C C . ILE A 1 88 ? 2.246 -4.743 24.808 1.00 49.97 88 ILE A C 1
ATOM 717 O O . ILE A 1 88 ? 2.468 -3.958 25.726 1.00 49.97 88 ILE A O 1
ATOM 721 N N . LYS A 1 89 ? 3.236 -5.328 24.123 1.00 46.50 89 LYS A N 1
ATOM 722 C CA . LYS A 1 89 ? 4.653 -4.957 24.231 1.00 46.50 89 LYS A CA 1
ATOM 723 C C . LYS A 1 89 ? 5.147 -4.365 22.914 1.00 46.50 89 LYS A C 1
ATOM 725 O O . LYS A 1 89 ? 5.620 -5.104 22.057 1.00 46.50 89 LYS A O 1
ATOM 730 N N . THR A 1 90 ? 5.080 -3.043 22.788 1.00 48.03 90 THR A N 1
ATOM 731 C CA . THR A 1 90 ? 5.825 -2.298 21.765 1.00 48.03 90 THR A CA 1
ATOM 732 C C . THR A 1 90 ? 7.262 -2.086 22.236 1.00 48.03 90 THR A C 1
ATOM 734 O O . THR A 1 90 ? 7.496 -1.421 23.247 1.00 48.03 90 THR A O 1
ATOM 737 N N . THR A 1 91 ? 8.242 -2.615 21.510 1.00 38.88 91 THR A N 1
ATOM 738 C CA . THR A 1 91 ? 9.662 -2.290 21.718 1.00 38.88 91 THR A CA 1
ATOM 739 C C . THR A 1 91 ? 10.039 -1.052 20.908 1.00 38.88 91 THR A C 1
ATOM 741 O O . THR A 1 91 ? 10.691 -1.155 19.879 1.00 38.88 91 THR A O 1
ATOM 744 N N . GLY A 1 92 ? 9.599 0.111 21.392 1.00 40.72 92 GLY A N 1
ATOM 745 C CA . GLY A 1 92 ? 9.862 1.437 20.827 1.00 40.72 92 GLY A CA 1
ATOM 746 C C . GLY A 1 92 ? 9.456 2.518 21.836 1.00 40.72 92 GLY A C 1
ATOM 747 O O . GLY A 1 92 ? 8.516 2.324 22.613 1.00 40.72 92 GLY A O 1
ATOM 748 N N . THR A 1 93 ? 10.183 3.636 21.898 1.00 36.69 93 THR A N 1
ATOM 749 C CA . THR A 1 93 ? 9.998 4.665 22.939 1.00 36.69 93 THR A CA 1
ATOM 750 C C . THR A 1 93 ? 8.826 5.607 22.653 1.00 36.69 93 THR A C 1
ATOM 752 O O . THR A 1 93 ? 9.021 6.783 22.354 1.00 36.69 93 THR A O 1
ATOM 755 N N . GLY A 1 94 ? 7.603 5.098 22.826 1.00 43.22 94 GLY A N 1
ATOM 756 C CA . GLY A 1 94 ? 6.397 5.913 22.996 1.00 43.22 94 GLY A CA 1
ATOM 757 C C . GLY A 1 94 ? 5.215 5.501 22.124 1.00 43.22 94 GLY A C 1
ATOM 758 O O . GLY A 1 94 ? 5.075 5.983 21.006 1.00 43.22 94 GLY A O 1
ATOM 759 N N . ILE A 1 95 ? 4.291 4.710 22.681 1.00 49.12 95 ILE A N 1
ATOM 760 C CA . ILE A 1 95 ? 2.937 4.597 22.120 1.00 49.12 95 ILE A CA 1
ATOM 761 C C . ILE A 1 95 ? 2.244 5.958 22.278 1.00 49.12 95 ILE A C 1
ATOM 763 O O . ILE A 1 95 ? 2.050 6.423 23.403 1.00 49.12 95 ILE A O 1
ATOM 767 N N . ARG A 1 96 ? 1.842 6.580 21.166 1.00 50.28 96 ARG A N 1
ATOM 768 C CA . ARG A 1 96 ? 0.955 7.753 21.137 1.00 50.28 96 ARG A CA 1
ATOM 769 C C . ARG A 1 96 ? -0.028 7.617 19.975 1.00 50.28 96 ARG A C 1
ATOM 771 O O . ARG A 1 96 ? 0.374 7.734 18.827 1.00 50.28 96 ARG A O 1
ATOM 778 N N . GLY A 1 97 ? -1.301 7.358 20.270 1.00 58.50 97 GLY A N 1
ATOM 779 C CA . GLY A 1 97 ? -2.363 7.351 19.259 1.00 58.50 97 GLY A CA 1
ATOM 780 C C . GLY A 1 97 ? -3.050 6.013 19.007 1.00 58.50 97 GLY A C 1
ATOM 781 O O . GLY A 1 97 ? -2.909 5.068 19.781 1.00 58.50 97 GLY A O 1
ATOM 782 N N . ASN A 1 98 ? -3.838 5.959 17.934 1.00 67.56 98 ASN A N 1
ATOM 783 C CA . ASN A 1 98 ? -4.686 4.816 17.590 1.00 67.56 98 ASN A CA 1
ATOM 784 C C . ASN A 1 98 ? -3.984 3.859 16.610 1.00 67.56 98 ASN A C 1
ATOM 786 O O . ASN A 1 98 ? -3.182 4.282 15.776 1.00 67.56 98 ASN A O 1
ATOM 790 N N . ILE A 1 99 ? -4.345 2.572 16.650 1.00 72.19 99 ILE A N 1
ATOM 791 C CA . ILE A 1 99 ? -3.935 1.599 15.623 1.00 72.19 99 ILE A CA 1
ATOM 792 C C . ILE A 1 99 ? -4.838 1.746 14.398 1.00 72.19 99 ILE A C 1
ATOM 794 O O . ILE A 1 99 ? -6.059 1.664 14.516 1.00 72.19 99 ILE A O 1
ATOM 798 N N . ILE A 1 100 ? -4.242 1.907 13.218 1.00 76.19 100 ILE A N 1
ATOM 799 C CA . ILE A 1 100 ? -4.951 1.904 11.933 1.00 76.19 100 ILE A CA 1
ATOM 800 C C . ILE A 1 100 ? -5.424 0.482 11.584 1.00 76.19 100 ILE A C 1
ATOM 802 O O . ILE A 1 100 ? -4.641 -0.463 11.663 1.00 76.19 100 ILE A O 1
ATOM 806 N N . ILE A 1 101 ? -6.680 0.334 11.139 1.00 80.69 101 ILE A N 1
ATOM 807 C CA . ILE A 1 101 ? -7.164 -0.884 10.468 1.00 80.69 101 ILE A CA 1
ATOM 808 C C . ILE A 1 101 ? -7.033 -0.666 8.948 1.00 80.69 101 ILE A C 1
ATOM 810 O O . ILE A 1 101 ? -7.828 0.088 8.373 1.00 80.69 101 ILE A O 1
ATOM 814 N N . PRO A 1 102 ? -6.041 -1.274 8.269 1.00 85.69 102 PRO A N 1
ATOM 815 C CA . PRO A 1 102 ? -5.797 -1.016 6.856 1.00 85.69 102 PRO A CA 1
ATOM 816 C C . PRO A 1 102 ? -6.915 -1.606 5.985 1.00 85.69 102 PRO A C 1
ATOM 818 O O . PRO A 1 102 ? -7.325 -2.755 6.145 1.00 85.69 102 PRO A O 1
ATOM 821 N N . SER A 1 103 ? -7.395 -0.810 5.030 1.00 90.50 103 SER A N 1
ATOM 822 C CA . SER A 1 103 ? -8.292 -1.251 3.951 1.00 90.50 103 SER A CA 1
ATOM 823 C C . SER A 1 103 ? -7.496 -1.570 2.682 1.00 90.50 103 SER A C 1
ATOM 825 O O . SER A 1 103 ? -7.729 -2.596 2.044 1.00 90.50 103 SER A O 1
ATOM 827 N N . VAL A 1 104 ? -6.504 -0.731 2.368 1.00 93.44 104 VAL A N 1
ATOM 828 C CA . VAL A 1 104 ? -5.479 -0.989 1.349 1.00 93.44 104 VAL A CA 1
ATOM 829 C C . VAL A 1 104 ? -4.107 -0.646 1.932 1.00 93.44 104 VAL A C 1
ATOM 831 O O . VAL A 1 104 ? -3.975 0.346 2.648 1.00 93.44 104 VAL A O 1
ATOM 834 N N . ILE A 1 105 ? -3.095 -1.447 1.615 1.00 92.06 105 ILE A N 1
ATOM 835 C CA . ILE A 1 105 ? -1.676 -1.120 1.793 1.00 92.06 105 ILE A CA 1
ATOM 836 C C . ILE A 1 105 ? -1.015 -0.998 0.420 1.00 92.06 105 ILE A C 1
ATOM 838 O O . ILE A 1 105 ? -1.406 -1.696 -0.520 1.00 92.06 105 ILE A O 1
ATOM 842 N N . ILE A 1 106 ? -0.015 -0.133 0.302 1.00 92.44 106 ILE A N 1
ATOM 843 C CA . ILE A 1 106 ? 0.816 -0.009 -0.893 1.00 92.44 106 ILE A CA 1
ATOM 844 C C . ILE A 1 106 ? 2.274 -0.089 -0.459 1.00 92.44 106 ILE A C 1
ATOM 846 O O . ILE A 1 106 ? 2.707 0.708 0.370 1.00 92.44 106 ILE A O 1
ATOM 850 N N . GLU A 1 107 ? 3.009 -1.033 -1.038 1.00 90.31 107 GLU A N 1
ATOM 851 C CA . GLU A 1 107 ? 4.465 -1.122 -0.949 1.00 90.31 107 GLU A CA 1
ATOM 852 C C . GLU A 1 107 ? 5.080 -0.424 -2.164 1.00 90.31 107 GLU A C 1
ATOM 854 O O . GLU A 1 107 ? 4.797 -0.787 -3.311 1.00 90.31 107 GLU A O 1
ATOM 859 N N . LEU A 1 108 ? 5.926 0.572 -1.910 1.00 88.75 108 LEU A N 1
ATOM 860 C CA . LEU A 1 108 ? 6.604 1.371 -2.924 1.00 88.75 108 LEU A CA 1
ATOM 861 C C . LEU A 1 108 ? 8.067 0.966 -2.982 1.00 88.75 108 LEU A C 1
ATOM 863 O O . LEU A 1 108 ? 8.739 0.929 -1.954 1.00 88.75 108 LEU A O 1
ATOM 867 N N . LYS A 1 109 ? 8.596 0.676 -4.170 1.00 87.50 109 LYS A N 1
ATOM 868 C CA . LYS A 1 109 ? 10.026 0.382 -4.332 1.00 87.50 109 LYS A CA 1
ATOM 869 C C . LYS A 1 109 ? 10.604 1.225 -5.458 1.00 87.50 109 LYS A C 1
ATOM 871 O O . LYS A 1 109 ? 9.990 1.400 -6.508 1.00 87.50 109 LYS A O 1
ATOM 876 N N . LYS A 1 110 ? 11.783 1.797 -5.219 1.00 84.19 110 LYS A N 1
ATOM 877 C CA . LYS A 1 110 ? 12.412 2.730 -6.152 1.00 84.19 110 LYS A CA 1
ATOM 878 C C . LYS A 1 110 ? 13.395 2.022 -7.080 1.00 84.19 110 LYS A C 1
ATOM 880 O O . LYS A 1 110 ? 14.175 1.164 -6.664 1.00 84.19 110 LYS A O 1
ATOM 885 N N . THR A 1 111 ? 13.411 2.452 -8.333 1.00 77.88 111 THR A N 1
ATOM 886 C CA . THR A 1 111 ? 14.449 2.158 -9.318 1.00 77.88 111 THR A CA 1
ATOM 887 C C . THR A 1 111 ? 15.834 2.513 -8.786 1.00 77.88 111 THR A C 1
ATOM 889 O O . THR A 1 111 ? 16.158 3.678 -8.531 1.00 77.88 111 THR A O 1
ATOM 892 N N . LYS A 1 112 ? 16.688 1.494 -8.674 1.00 71.56 112 LYS A N 1
ATOM 893 C CA . LYS A 1 112 ? 18.111 1.652 -8.361 1.00 71.56 112 LYS A CA 1
ATOM 894 C C . LYS A 1 112 ? 18.877 1.765 -9.682 1.00 71.56 112 LYS A C 1
ATOM 896 O O . LYS A 1 112 ? 18.843 0.857 -10.511 1.00 71.56 112 LYS A O 1
ATOM 901 N N . THR A 1 113 ? 19.529 2.909 -9.903 1.00 62.97 113 THR A N 1
ATOM 902 C CA . THR A 1 113 ? 20.192 3.261 -11.171 1.00 62.97 113 THR A CA 1
ATOM 903 C C . THR A 1 113 ? 21.155 2.164 -11.628 1.00 62.97 113 THR A C 1
ATOM 905 O O . THR A 1 113 ? 22.089 1.820 -10.899 1.00 62.97 113 THR A O 1
ATOM 908 N N . ARG A 1 114 ? 20.967 1.638 -12.848 1.00 61.78 114 ARG A N 1
ATOM 909 C CA . ARG A 1 114 ? 21.852 0.605 -13.415 1.00 61.78 114 ARG A CA 1
ATOM 910 C C . ARG A 1 114 ? 23.300 1.102 -13.418 1.00 61.78 114 ARG A C 1
ATOM 912 O O . ARG A 1 114 ? 23.608 2.158 -13.972 1.00 61.78 114 ARG A O 1
ATOM 919 N N . SER A 1 115 ? 24.204 0.333 -12.811 1.00 56.28 115 SER A N 1
ATOM 920 C CA . SER A 1 115 ? 25.630 0.667 -12.818 1.00 56.28 115 SER A CA 1
ATOM 921 C C . SER A 1 115 ? 26.168 0.605 -14.246 1.00 56.28 115 SER A C 1
ATOM 923 O O . SER A 1 115 ? 25.998 -0.407 -14.926 1.00 56.28 115 SER A O 1
ATOM 925 N N . LYS A 1 116 ? 26.886 1.649 -14.682 1.00 56.78 116 LYS A N 1
ATOM 926 C CA . LYS A 1 116 ? 27.516 1.706 -16.018 1.00 56.78 116 LYS A CA 1
ATOM 927 C C . LYS A 1 116 ? 28.441 0.510 -16.294 1.00 56.78 116 LYS A C 1
ATOM 929 O O . LYS A 1 116 ? 28.625 0.139 -17.447 1.00 56.78 116 LYS A O 1
ATOM 934 N N . ASN A 1 117 ? 28.959 -0.125 -15.240 1.00 54.34 117 ASN A N 1
ATOM 935 C CA . ASN A 1 117 ? 29.866 -1.271 -15.320 1.00 54.34 117 ASN A CA 1
ATOM 936 C C . ASN A 1 117 ? 29.133 -2.633 -15.285 1.00 54.34 117 ASN A C 1
ATOM 938 O O . ASN A 1 117 ? 29.782 -3.672 -15.382 1.00 54.34 117 ASN A O 1
ATOM 942 N N . LYS A 1 118 ? 27.799 -2.649 -15.124 1.00 55.53 118 LYS A N 1
ATOM 943 C CA . LYS A 1 118 ? 26.934 -3.844 -15.190 1.00 55.53 118 LYS A CA 1
ATOM 944 C C . LYS A 1 118 ? 25.600 -3.521 -15.898 1.00 55.53 118 LYS A C 1
ATOM 946 O O . LYS A 1 118 ? 24.548 -3.548 -15.266 1.00 55.53 118 LYS A O 1
ATOM 951 N N . PRO A 1 119 ? 25.607 -3.241 -17.216 1.00 53.59 119 PRO A N 1
ATOM 952 C CA . PRO A 1 119 ? 24.381 -2.949 -17.971 1.00 53.59 119 PRO A CA 1
ATOM 953 C C . PRO A 1 119 ? 23.428 -4.154 -18.111 1.00 53.59 119 PRO A C 1
ATOM 955 O O . PRO A 1 119 ? 22.282 -3.976 -18.513 1.00 53.59 119 PRO A O 1
ATOM 958 N N . SER A 1 120 ? 23.891 -5.368 -17.787 1.00 49.50 120 SER A N 1
ATOM 959 C CA . SER A 1 120 ? 23.143 -6.630 -17.872 1.00 49.50 120 SER A CA 1
ATOM 960 C C . SER A 1 120 ? 22.431 -7.057 -16.581 1.00 49.50 120 SER A C 1
ATOM 962 O O . SER A 1 120 ? 21.851 -8.137 -16.545 1.00 49.50 120 SER A O 1
ATOM 964 N N . SER A 1 121 ? 22.460 -6.248 -15.517 1.00 54.22 121 SER A N 1
ATOM 965 C CA . SER A 1 121 ? 21.604 -6.470 -14.345 1.00 54.22 121 SER A CA 1
ATOM 966 C C . SER A 1 121 ? 20.311 -5.665 -14.455 1.00 54.22 121 SER A C 1
ATOM 968 O O . SER A 1 121 ? 20.356 -4.463 -14.728 1.00 54.22 121 SER A O 1
ATOM 970 N N . SER A 1 122 ? 19.185 -6.323 -14.174 1.00 56.06 122 SER A N 1
ATOM 971 C CA . SER A 1 122 ? 17.879 -5.698 -13.924 1.00 56.06 122 SER A CA 1
ATOM 972 C C . SER A 1 122 ? 17.993 -4.530 -12.926 1.00 56.06 122 SER A C 1
ATOM 974 O O . SER A 1 122 ? 18.864 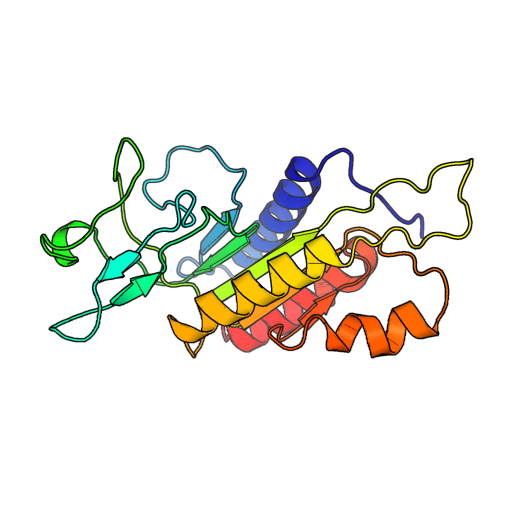-4.560 -12.052 1.00 56.06 122 SER A O 1
ATOM 976 N N . ASN A 1 123 ? 17.123 -3.511 -13.007 1.00 63.31 123 ASN A N 1
ATOM 977 C CA . ASN A 1 123 ? 17.085 -2.448 -11.976 1.00 63.31 123 ASN A CA 1
ATOM 978 C C . ASN A 1 123 ? 16.428 -2.912 -10.653 1.00 63.31 123 ASN A C 1
ATOM 980 O O . ASN A 1 123 ? 16.381 -2.176 -9.666 1.00 63.31 123 ASN A O 1
ATOM 984 N N . PHE A 1 124 ? 15.961 -4.159 -10.652 1.00 65.19 124 PHE A N 1
ATOM 985 C CA . PHE A 1 124 ? 15.265 -4.862 -9.593 1.00 65.19 124 PHE A CA 1
ATOM 986 C C . PHE A 1 124 ? 16.200 -5.569 -8.606 1.00 65.19 12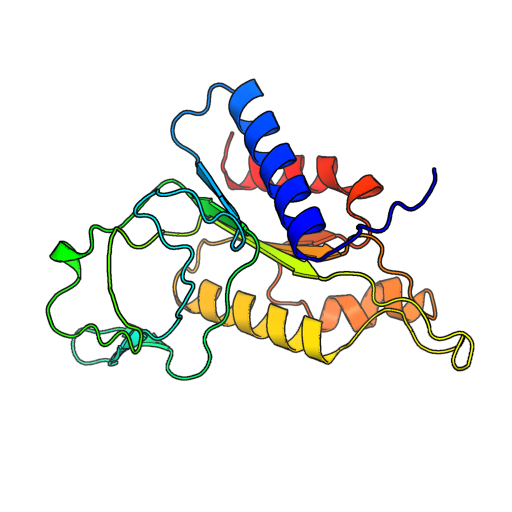4 PHE A C 1
ATOM 988 O O . PHE A 1 124 ? 17.164 -6.229 -8.999 1.00 65.19 124 PHE A O 1
ATOM 995 N N . GLN A 1 125 ? 15.861 -5.513 -7.317 1.00 66.31 125 GLN A N 1
ATOM 996 C CA . GLN A 1 125 ? 16.490 -6.333 -6.282 1.00 66.31 125 GLN A CA 1
ATOM 997 C C . GLN A 1 125 ? 15.451 -7.314 -5.735 1.00 66.31 125 GLN A C 1
ATOM 999 O O . GLN A 1 125 ? 14.485 -6.917 -5.090 1.00 66.31 125 GLN A O 1
ATOM 1004 N N . SER A 1 126 ? 15.655 -8.612 -5.975 1.00 67.62 126 SER A N 1
ATOM 1005 C CA . SER A 1 126 ? 14.728 -9.669 -5.540 1.00 67.62 126 SER A CA 1
ATOM 1006 C C . SER A 1 126 ? 14.501 -9.681 -4.027 1.00 67.62 126 SER A C 1
ATOM 1008 O O . SER A 1 126 ? 13.402 -9.990 -3.580 1.00 67.62 126 SER A O 1
ATOM 1010 N N . HIS A 1 127 ? 15.506 -9.276 -3.245 1.00 70.31 127 HIS A N 1
ATOM 1011 C CA . HIS A 1 127 ? 15.394 -9.061 -1.803 1.00 70.31 127 HIS A CA 1
ATOM 1012 C C . HIS A 1 127 ? 14.268 -8.080 -1.431 1.00 70.31 127 HIS A C 1
ATOM 1014 O O . HIS A 1 127 ? 13.524 -8.335 -0.484 1.00 70.31 127 HIS A O 1
ATOM 1020 N N . ASP A 1 128 ? 14.102 -6.990 -2.182 1.00 74.00 128 ASP A N 1
ATOM 1021 C CA . ASP A 1 128 ? 13.131 -5.937 -1.870 1.00 74.00 128 ASP A CA 1
ATOM 1022 C C . ASP A 1 128 ? 11.696 -6.421 -2.124 1.00 74.00 128 ASP A C 1
ATOM 1024 O O . ASP A 1 128 ? 10.806 -6.175 -1.314 1.00 74.00 128 ASP A O 1
ATOM 1028 N N . ALA A 1 129 ? 11.482 -7.188 -3.198 1.00 76.19 129 ALA A N 1
ATOM 1029 C CA . ALA A 1 129 ? 10.199 -7.834 -3.481 1.00 76.19 129 ALA A CA 1
ATOM 1030 C C . ALA A 1 129 ? 9.875 -8.984 -2.521 1.00 76.19 129 ALA A C 1
ATOM 1032 O O . ALA A 1 129 ? 8.731 -9.110 -2.099 1.00 76.19 129 ALA A O 1
ATOM 1033 N N . ILE A 1 130 ? 10.865 -9.800 -2.137 1.00 78.62 130 ILE A N 1
ATOM 1034 C CA . ILE A 1 130 ? 10.685 -10.836 -1.107 1.00 78.62 130 ILE A CA 1
ATOM 1035 C C . ILE A 1 130 ? 10.284 -10.180 0.221 1.00 78.62 130 ILE A C 1
ATOM 1037 O O . ILE A 1 130 ? 9.356 -10.651 0.878 1.00 78.62 130 ILE A O 1
ATOM 1041 N N . SER A 1 131 ? 10.929 -9.066 0.582 1.00 79.00 131 SER A N 1
ATOM 1042 C CA . SER A 1 131 ? 10.596 -8.281 1.777 1.00 79.00 131 SER A CA 1
ATOM 1043 C C . SER A 1 131 ? 9.171 -7.723 1.703 1.00 79.00 131 SER A C 1
ATOM 1045 O O . SER A 1 131 ? 8.378 -7.957 2.611 1.00 79.00 131 SER A O 1
ATOM 1047 N N . ALA A 1 132 ? 8.809 -7.076 0.591 1.00 83.19 132 ALA A N 1
ATOM 1048 C CA . ALA A 1 132 ? 7.470 -6.532 0.366 1.00 83.19 132 ALA A CA 1
ATOM 1049 C C . ALA A 1 132 ? 6.376 -7.618 0.362 1.00 83.19 132 ALA A C 1
ATOM 1051 O O . ALA A 1 132 ? 5.307 -7.427 0.937 1.00 83.19 132 ALA A O 1
ATOM 1052 N N . ASN A 1 133 ? 6.637 -8.792 -0.225 1.00 85.81 133 ASN A N 1
ATOM 1053 C CA . ASN A 1 133 ? 5.692 -9.910 -0.209 1.00 85.81 133 ASN A CA 1
ATOM 1054 C C . ASN A 1 133 ? 5.526 -10.491 1.207 1.00 85.81 133 ASN A C 1
ATOM 1056 O O . ASN A 1 133 ? 4.419 -10.864 1.582 1.00 85.81 133 ASN A O 1
ATOM 1060 N N . VAL A 1 134 ? 6.591 -10.542 2.018 1.00 83.12 134 VAL A N 1
ATOM 1061 C CA . VAL A 1 134 ? 6.490 -10.900 3.447 1.00 83.12 134 VAL A CA 1
ATOM 1062 C C . VAL A 1 134 ? 5.611 -9.899 4.206 1.00 83.12 134 VAL A C 1
ATOM 1064 O O . VAL A 1 134 ? 4.719 -10.339 4.930 1.00 83.12 134 VAL A O 1
ATOM 1067 N N . ILE A 1 135 ? 5.785 -8.590 3.979 1.00 80.69 135 ILE A N 1
ATOM 1068 C CA . ILE A 1 135 ? 4.921 -7.541 4.555 1.00 80.69 135 ILE A CA 1
ATOM 1069 C C . ILE A 1 135 ? 3.459 -7.779 4.155 1.00 80.69 135 ILE A C 1
ATOM 1071 O O . ILE A 1 135 ? 2.592 -7.906 5.021 1.00 80.69 135 ILE A O 1
ATOM 1075 N N . ALA A 1 136 ? 3.175 -7.909 2.855 1.00 87.56 136 ALA A N 1
ATOM 1076 C CA . ALA A 1 136 ? 1.814 -8.094 2.355 1.00 87.56 136 ALA A CA 1
ATOM 1077 C C . ALA A 1 136 ? 1.133 -9.342 2.940 1.00 87.56 136 ALA A C 1
ATOM 1079 O O . ALA A 1 136 ? -0.012 -9.263 3.396 1.00 87.56 136 ALA A O 1
ATOM 1080 N N . ARG A 1 137 ? 1.852 -10.469 3.000 1.00 86.69 137 ARG A N 1
ATOM 1081 C CA . ARG A 1 137 ? 1.387 -11.728 3.596 1.00 86.69 137 ARG A CA 1
ATOM 1082 C C . ARG A 1 137 ? 1.055 -11.584 5.079 1.00 86.69 137 ARG A C 1
ATOM 1084 O O . ARG A 1 137 ? -0.006 -12.022 5.529 1.00 86.69 137 ARG A O 1
ATOM 1091 N N . ASP A 1 138 ? 1.959 -10.986 5.849 1.00 79.94 138 ASP A N 1
ATOM 1092 C CA . ASP A 1 138 ? 1.853 -10.955 7.307 1.00 79.94 138 ASP A CA 1
ATOM 1093 C C . ASP A 1 138 ? 0.813 -9.915 7.765 1.00 79.94 138 ASP A C 1
ATOM 1095 O O . ASP A 1 138 ? 0.062 -10.172 8.710 1.00 79.94 138 ASP A O 1
ATOM 1099 N N . VAL A 1 139 ? 0.638 -8.819 7.014 1.00 80.19 139 VAL A N 1
ATOM 1100 C CA . VAL A 1 139 ? -0.492 -7.888 7.186 1.00 80.19 139 VAL A CA 1
ATOM 1101 C C . VAL A 1 139 ? -1.818 -8.548 6.779 1.00 80.19 139 VAL A C 1
ATOM 1103 O O . VAL A 1 139 ? -2.798 -8.431 7.517 1.00 80.19 139 VAL A O 1
ATOM 1106 N N . LYS A 1 140 ? -1.870 -9.318 5.678 1.00 86.44 140 LYS A N 1
ATOM 1107 C CA . LYS A 1 140 ? -3.070 -10.087 5.278 1.00 86.44 140 LYS A CA 1
ATOM 1108 C C . LYS A 1 140 ? -3.463 -11.169 6.285 1.00 86.44 140 LYS A C 1
ATOM 1110 O O . LYS A 1 140 ? -4.656 -11.393 6.487 1.00 86.44 140 LYS A O 1
ATOM 1115 N N . ARG A 1 141 ? -2.501 -11.799 6.969 1.00 81.12 141 ARG A N 1
ATOM 1116 C CA . ARG A 1 141 ? -2.768 -12.749 8.068 1.00 81.12 141 ARG A CA 1
ATOM 1117 C C . ARG A 1 141 ? -3.513 -12.092 9.239 1.00 81.12 141 ARG A C 1
ATOM 1119 O O . ARG A 1 141 ? -4.298 -12.767 9.902 1.00 81.12 141 ARG A O 1
ATOM 1126 N N . LEU A 1 142 ? -3.271 -10.806 9.494 1.00 75.00 142 LEU A N 1
ATOM 1127 C CA . LEU A 1 142 ? -3.886 -10.043 10.589 1.00 75.00 142 LEU A CA 1
ATOM 1128 C C . LEU A 1 142 ? -5.185 -9.349 10.167 1.00 75.00 142 LEU A C 1
ATOM 1130 O O . LEU A 1 142 ? -6.130 -9.277 10.951 1.00 75.00 142 LEU A O 1
ATOM 1134 N N . PHE A 1 143 ? -5.253 -8.894 8.916 1.00 81.38 143 PHE A N 1
ATOM 1135 C CA . PHE A 1 143 ? -6.408 -8.216 8.337 1.00 81.38 143 PHE A CA 1
ATOM 1136 C C . PHE A 1 143 ? -6.853 -8.920 7.039 1.00 81.38 143 PHE A C 1
ATOM 1138 O O . PHE A 1 143 ? -6.617 -8.389 5.957 1.00 81.38 143 PHE A O 1
ATOM 1145 N N . PRO A 1 144 ? -7.559 -10.073 7.083 1.00 85.50 144 PRO A N 1
ATOM 1146 C CA . PRO A 1 144 ? -7.864 -10.892 5.891 1.00 85.50 144 PRO A CA 1
ATOM 1147 C C . PRO A 1 144 ? -8.772 -10.261 4.816 1.00 85.50 144 PRO A C 1
ATOM 1149 O O . PRO A 1 144 ? -9.181 -10.936 3.874 1.00 85.50 144 PRO A O 1
ATOM 1152 N N . ARG A 1 145 ? -9.139 -8.983 4.968 1.00 90.06 145 ARG A N 1
ATOM 1153 C CA . ARG A 1 145 ? -9.886 -8.175 3.989 1.00 90.06 145 ARG A CA 1
ATOM 1154 C C . ARG A 1 145 ? -9.052 -7.047 3.370 1.00 90.06 145 ARG A C 1
ATOM 1156 O O . ARG A 1 145 ? -9.556 -6.376 2.473 1.00 90.06 145 ARG A O 1
ATOM 1163 N N . VAL A 1 146 ? -7.824 -6.829 3.847 1.00 91.06 146 VAL A N 1
ATOM 1164 C CA . VAL A 1 146 ? -6.916 -5.811 3.314 1.00 91.06 146 VAL A CA 1
ATOM 1165 C C . VAL A 1 146 ? -6.507 -6.169 1.888 1.00 91.06 146 VAL A C 1
ATOM 1167 O O . VAL A 1 146 ? -6.269 -7.338 1.568 1.00 91.06 146 VAL A O 1
ATOM 1170 N N . ARG A 1 147 ? -6.409 -5.154 1.034 1.00 96.50 147 ARG A N 1
ATOM 1171 C CA . ARG A 1 147 ? -5.807 -5.283 -0.295 1.00 96.50 147 ARG A CA 1
ATOM 1172 C C . ARG A 1 147 ? -4.383 -4.756 -0.277 1.00 96.50 147 ARG A C 1
ATOM 1174 O O . ARG A 1 147 ? -4.096 -3.800 0.433 1.00 96.50 147 ARG A O 1
ATOM 1181 N N . ALA A 1 148 ? -3.503 -5.374 -1.047 1.00 94.69 148 ALA A N 1
ATOM 1182 C CA . ALA A 1 148 ? -2.106 -4.987 -1.146 1.00 94.69 148 ALA A CA 1
ATOM 1183 C C . ALA A 1 148 ? -1.767 -4.622 -2.594 1.00 94.69 148 ALA A C 1
ATOM 1185 O O . ALA A 1 148 ? -1.983 -5.418 -3.508 1.00 94.69 148 ALA A O 1
ATOM 1186 N N . VAL A 1 149 ? -1.204 -3.433 -2.794 1.00 95.06 149 VAL A N 1
ATOM 1187 C CA . VAL A 1 149 ? -0.638 -2.978 -4.069 1.00 95.06 149 VAL A CA 1
ATOM 1188 C C . VAL A 1 149 ? 0.883 -2.970 -3.952 1.00 95.06 149 VAL A C 1
ATOM 1190 O O . VAL A 1 149 ? 1.426 -2.518 -2.947 1.00 95.06 149 VAL A O 1
ATOM 1193 N N . PHE A 1 150 ? 1.576 -3.451 -4.976 1.00 92.62 150 PHE A N 1
ATOM 1194 C CA . PHE A 1 150 ? 3.011 -3.238 -5.141 1.00 92.62 150 PHE A CA 1
ATOM 1195 C C . PHE A 1 150 ? 3.223 -2.243 -6.282 1.00 92.62 150 PHE A C 1
ATOM 1197 O O . PHE A 1 150 ? 2.622 -2.420 -7.344 1.00 92.62 150 PHE A O 1
ATOM 1204 N N . ALA A 1 151 ? 4.047 -1.214 -6.087 1.00 91.38 151 ALA A N 1
ATOM 1205 C CA . ALA A 1 151 ? 4.331 -0.226 -7.125 1.00 91.38 151 ALA A CA 1
ATOM 1206 C C . ALA A 1 151 ? 5.825 0.112 -7.223 1.00 91.38 151 ALA A C 1
ATOM 1208 O O . ALA A 1 151 ? 6.454 0.544 -6.254 1.00 91.38 151 ALA A O 1
ATOM 1209 N N . TYR A 1 152 ? 6.372 -0.037 -8.431 1.00 88.50 152 TYR A N 1
ATOM 1210 C CA . TYR A 1 152 ? 7.625 0.607 -8.825 1.00 88.50 152 TYR A CA 1
ATOM 1211 C C . TYR A 1 152 ? 7.375 1.989 -9.430 1.00 88.50 152 TYR A C 1
ATOM 1213 O O . TYR A 1 152 ? 6.348 2.224 -10.068 1.00 88.50 152 TYR A O 1
ATOM 1221 N N . ASP A 1 153 ? 8.355 2.883 -9.289 1.00 86.69 153 ASP A N 1
ATOM 1222 C CA . ASP A 1 153 ? 8.370 4.147 -10.025 1.00 86.69 153 ASP A CA 1
ATOM 1223 C C . ASP A 1 153 ? 8.592 3.921 -11.530 1.00 86.69 153 ASP A C 1
ATOM 1225 O O . ASP A 1 153 ? 7.806 4.397 -12.347 1.00 86.69 153 ASP A O 1
ATOM 1229 N N . ASN A 1 154 ? 9.621 3.147 -11.889 1.00 85.12 154 ASN A N 1
ATOM 1230 C CA . ASN A 1 154 ? 9.973 2.802 -13.267 1.00 85.12 154 ASN A CA 1
ATOM 1231 C C . ASN A 1 154 ? 10.777 1.481 -13.352 1.00 85.12 154 ASN A C 1
ATOM 1233 O O . ASN A 1 154 ? 11.979 1.464 -13.626 1.00 85.12 154 ASN A O 1
ATOM 1237 N N . PHE A 1 155 ? 10.122 0.345 -13.113 1.00 79.06 155 PHE A N 1
ATOM 1238 C CA . PHE A 1 155 ? 10.731 -0.971 -13.309 1.00 79.06 155 PHE A CA 1
ATOM 1239 C C . PHE A 1 155 ? 11.184 -1.155 -14.766 1.00 79.06 155 PHE A C 1
ATOM 1241 O O . PHE A 1 155 ? 10.403 -1.017 -15.706 1.00 79.06 155 PHE A O 1
ATOM 1248 N N . GLU A 1 156 ? 12.448 -1.535 -14.944 1.00 73.50 156 GLU A N 1
ATOM 1249 C CA . GLU A 1 156 ? 13.049 -1.836 -16.240 1.00 73.50 156 GLU A CA 1
ATOM 1250 C C . GLU A 1 156 ? 13.755 -3.185 -16.120 1.00 73.50 156 GLU A C 1
ATOM 1252 O O . GLU A 1 156 ? 14.862 -3.283 -15.570 1.00 73.50 156 GLU A O 1
ATOM 1257 N N . GLY A 1 157 ? 13.115 -4.227 -16.652 1.00 64.00 157 GLY A N 1
ATOM 1258 C CA . GLY A 1 157 ? 13.655 -5.580 -16.655 1.00 64.00 157 GLY A CA 1
ATOM 1259 C C . GLY A 1 157 ? 14.908 -5.714 -17.522 1.00 64.00 157 GLY A C 1
ATOM 1260 O O . GLY A 1 157 ? 15.194 -4.904 -18.410 1.00 64.00 157 GLY A O 1
ATOM 1261 N N . TYR A 1 158 ? 15.676 -6.776 -17.290 1.00 55.09 158 TYR A N 1
ATOM 1262 C CA . TYR A 1 158 ? 16.702 -7.213 -18.235 1.00 55.09 158 TYR A CA 1
ATOM 1263 C C . TYR A 1 158 ? 16.081 -7.919 -19.457 1.00 55.09 158 TYR A C 1
ATOM 1265 O O . TYR A 1 158 ? 16.689 -7.973 -20.525 1.00 55.09 158 TYR A O 1
ATOM 1273 N N . SER A 1 159 ? 14.851 -8.436 -19.330 1.00 55.34 159 SER A N 1
ATOM 1274 C CA . SER A 1 159 ? 14.088 -9.002 -20.447 1.00 55.34 159 SER A CA 1
ATOM 1275 C C . SER A 1 159 ? 12.579 -9.031 -20.183 1.00 55.34 159 SER A C 1
ATOM 1277 O O . SER A 1 159 ? 12.136 -9.074 -19.032 1.00 55.34 159 SER A O 1
ATOM 1279 N N . LYS A 1 160 ? 11.798 -9.202 -21.259 1.00 57.88 160 LYS A N 1
ATOM 1280 C CA . LYS A 1 160 ? 10.346 -9.462 -21.212 1.00 57.88 160 LYS A CA 1
ATOM 1281 C C . LYS A 1 160 ? 9.937 -10.661 -20.344 1.00 57.88 160 LYS A C 1
ATOM 1283 O O . LYS A 1 160 ? 8.780 -10.753 -19.941 1.00 57.88 160 LYS A O 1
ATOM 1288 N N . ALA A 1 161 ? 10.850 -11.592 -20.054 1.00 51.62 161 ALA A N 1
ATOM 1289 C CA . ALA A 1 161 ? 10.589 -12.729 -19.168 1.00 51.62 161 ALA A CA 1
ATOM 1290 C C . ALA A 1 161 ? 10.658 -12.349 -17.674 1.00 51.62 161 ALA A C 1
ATOM 1292 O O . ALA A 1 161 ? 9.925 -12.922 -16.864 1.00 51.62 161 ALA A O 1
ATOM 1293 N N . GLU A 1 162 ? 11.485 -11.359 -17.313 1.00 58.47 162 GLU A N 1
ATOM 1294 C CA . GLU A 1 162 ? 11.458 -10.756 -15.975 1.00 58.47 162 GLU A CA 1
ATOM 1295 C C . GLU A 1 162 ? 10.185 -9.923 -15.792 1.00 58.47 162 GLU A C 1
ATOM 1297 O O . GLU A 1 162 ? 9.477 -10.121 -14.812 1.00 58.47 162 GLU A O 1
ATOM 1302 N N . GLU A 1 163 ? 9.846 -9.077 -16.772 1.00 57.34 163 GLU A N 1
ATOM 1303 C CA . GLU A 1 163 ? 8.679 -8.171 -16.756 1.00 57.34 163 GLU A CA 1
ATOM 1304 C C . GLU A 1 163 ? 7.318 -8.883 -16.593 1.00 57.34 163 GLU A C 1
ATOM 1306 O O . GLU A 1 163 ? 6.359 -8.298 -16.086 1.00 57.34 163 GLU A O 1
ATOM 1311 N N . SER A 1 164 ? 7.205 -10.141 -17.037 1.00 58.75 164 SER A N 1
ATOM 1312 C CA . SER A 1 164 ? 5.907 -10.808 -17.223 1.00 58.75 164 SER A CA 1
ATOM 1313 C C . SER A 1 164 ? 5.539 -11.847 -16.161 1.00 58.75 164 SER A C 1
ATOM 1315 O O . SER A 1 164 ? 4.425 -11.793 -15.641 1.00 58.75 164 SER A O 1
ATOM 1317 N N . ILE A 1 165 ? 6.417 -12.810 -15.845 1.00 59.41 165 ILE A N 1
ATOM 1318 C CA . ILE A 1 165 ? 6.018 -14.019 -15.090 1.00 59.41 165 ILE A CA 1
ATOM 1319 C C . 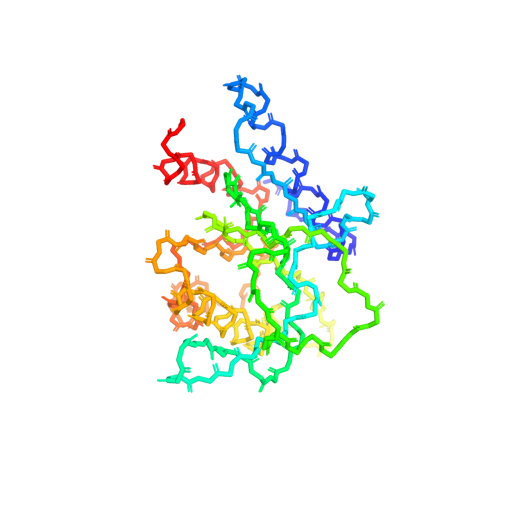ILE A 1 165 ? 6.823 -14.212 -13.804 1.00 59.41 165 ILE A C 1
ATOM 1321 O O . ILE A 1 165 ? 6.231 -14.292 -12.727 1.00 59.41 165 ILE A O 1
ATOM 1325 N N . SER A 1 166 ? 8.153 -14.308 -13.879 1.00 62.25 166 SER A N 1
ATOM 1326 C CA . SER A 1 166 ? 8.970 -14.671 -12.708 1.00 62.25 166 SER A CA 1
ATOM 1327 C C . SER A 1 166 ? 8.908 -13.617 -11.600 1.00 62.25 166 SER A C 1
ATOM 1329 O O . SER A 1 166 ? 8.827 -13.974 -10.429 1.00 62.25 166 SER A O 1
ATOM 1331 N N . PHE A 1 167 ? 8.859 -12.333 -11.968 1.00 66.94 167 PHE A N 1
ATOM 1332 C CA . PHE A 1 167 ? 8.646 -11.216 -11.046 1.00 66.94 167 PHE A CA 1
ATOM 1333 C C . PHE A 1 167 ? 7.279 -11.290 -10.356 1.00 66.94 167 PHE A C 1
ATOM 1335 O O . PHE A 1 167 ? 7.206 -11.293 -9.130 1.00 66.94 167 PHE A O 1
ATOM 1342 N N . ARG A 1 168 ? 6.190 -11.437 -11.128 1.00 69.56 168 ARG A N 1
ATOM 1343 C CA . ARG A 1 168 ? 4.821 -11.485 -10.581 1.00 69.56 168 ARG A CA 1
ATOM 1344 C C . ARG A 1 168 ? 4.607 -12.703 -9.667 1.00 69.56 168 ARG A C 1
ATOM 1346 O O . ARG A 1 168 ? 3.872 -12.609 -8.693 1.00 69.56 168 ARG A O 1
ATOM 1353 N N . ARG A 1 169 ? 5.329 -13.809 -9.899 1.00 71.69 169 ARG A N 1
ATOM 1354 C CA . ARG A 1 169 ? 5.374 -14.983 -9.001 1.00 71.69 169 ARG A CA 1
ATOM 1355 C C . ARG A 1 169 ? 6.082 -14.751 -7.658 1.00 71.69 169 ARG A C 1
ATOM 1357 O O . ARG A 1 169 ? 5.878 -15.557 -6.759 1.00 71.69 169 ARG A O 1
ATOM 1364 N N . MET A 1 170 ? 6.895 -13.703 -7.501 1.00 77.06 170 MET A N 1
ATOM 1365 C CA . MET A 1 170 ? 7.506 -13.331 -6.210 1.00 77.06 170 MET A CA 1
ATOM 1366 C C . MET A 1 170 ? 6.639 -12.366 -5.387 1.00 77.06 170 MET A C 1
ATOM 1368 O O . MET A 1 170 ? 6.968 -12.099 -4.238 1.00 77.06 170 MET A O 1
ATOM 1372 N N . LEU A 1 171 ? 5.547 -11.865 -5.972 1.00 84.94 171 LEU A N 1
ATOM 1373 C CA . LEU A 1 171 ? 4.641 -10.856 -5.416 1.00 84.94 171 LEU A CA 1
ATOM 1374 C C . LEU A 1 171 ? 3.202 -11.404 -5.315 1.00 84.94 171 LEU A C 1
ATOM 1376 O O . LEU A 1 171 ? 2.231 -10.688 -5.539 1.00 84.94 171 LEU A O 1
ATOM 1380 N N . TYR A 1 172 ? 3.060 -12.701 -5.033 1.00 86.38 172 TYR A N 1
ATOM 1381 C CA . TYR A 1 172 ? 1.776 -13.411 -5.036 1.00 86.38 172 TYR A CA 1
ATOM 1382 C C . TYR A 1 172 ? 0.836 -13.005 -3.888 1.00 86.38 172 TYR A C 1
ATOM 1384 O O . TYR A 1 172 ? -0.365 -13.256 -3.976 1.00 86.38 172 TYR A O 1
ATOM 1392 N N . ASP A 1 173 ? 1.353 -12.362 -2.837 1.00 91.06 173 ASP A N 1
ATOM 1393 C CA . ASP A 1 173 ? 0.540 -11.775 -1.767 1.00 91.06 173 ASP A CA 1
ATOM 1394 C C . ASP A 1 173 ? -0.010 -10.376 -2.121 1.00 91.06 173 ASP A C 1
ATOM 1396 O O . ASP A 1 173 ? -0.753 -9.798 -1.325 1.00 91.06 173 ASP A O 1
ATOM 1400 N N . PHE A 1 174 ? 0.267 -9.836 -3.315 1.00 93.19 174 PHE A N 1
ATOM 1401 C CA . PHE A 1 174 ? -0.303 -8.574 -3.806 1.00 93.19 174 PHE A CA 1
ATOM 1402 C C . PHE A 1 174 ? -1.523 -8.787 -4.716 1.00 93.19 174 PHE A C 1
ATOM 1404 O O . PHE A 1 174 ? -1.551 -9.681 -5.557 1.00 93.19 174 PHE A O 1
ATOM 1411 N N . ASP A 1 175 ? -2.542 -7.940 -4.554 1.00 95.12 175 ASP A N 1
ATOM 1412 C CA . ASP A 1 175 ? -3.755 -7.918 -5.387 1.00 95.12 175 ASP A CA 1
ATOM 1413 C C . ASP A 1 175 ? -3.555 -7.123 -6.687 1.00 95.12 175 ASP A C 1
ATOM 1415 O O . ASP A 1 175 ? -4.242 -7.378 -7.675 1.00 95.12 175 ASP A O 1
ATOM 1419 N N . TYR A 1 176 ? -2.619 -6.166 -6.693 1.00 92.88 176 TYR A N 1
ATOM 1420 C CA . TYR A 1 176 ? -2.227 -5.393 -7.874 1.00 92.88 176 TYR A CA 1
ATOM 1421 C C . TYR A 1 176 ? -0.714 -5.151 -7.892 1.00 92.88 176 TYR A C 1
ATOM 1423 O O . TYR A 1 176 ? -0.091 -4.966 -6.845 1.00 92.88 176 TYR A O 1
ATOM 1431 N N . ILE A 1 177 ? -0.124 -5.143 -9.089 1.00 90.56 177 ILE A N 1
ATOM 1432 C CA . ILE A 1 177 ? 1.315 -4.959 -9.314 1.00 90.56 177 ILE A CA 1
ATOM 1433 C C . ILE A 1 177 ? 1.505 -3.942 -10.444 1.00 90.56 177 ILE A C 1
ATOM 1435 O O . ILE A 1 177 ? 1.356 -4.301 -11.617 1.00 90.56 177 ILE A O 1
ATOM 1439 N N . CYS A 1 178 ? 1.868 -2.720 -10.053 1.00 89.88 178 CYS A N 1
ATOM 1440 C CA . CYS A 1 178 ? 2.310 -1.616 -10.901 1.00 89.88 178 CYS A CA 1
ATOM 1441 C C . CYS A 1 178 ? 3.826 -1.695 -11.126 1.00 89.88 178 CYS A C 1
ATOM 1443 O O . CYS A 1 178 ? 4.602 -1.873 -10.180 1.00 89.88 178 CYS A O 1
ATOM 1445 N N . LEU A 1 179 ? 4.255 -1.520 -12.374 1.00 86.88 179 LEU A N 1
ATOM 1446 C CA . LEU A 1 179 ? 5.661 -1.505 -12.779 1.00 86.88 179 LEU A CA 1
ATOM 1447 C C . LEU A 1 179 ? 6.164 -0.089 -13.094 1.00 86.88 179 LEU A C 1
ATOM 1449 O O . LEU A 1 179 ? 7.337 0.194 -12.860 1.00 86.88 179 LEU A O 1
ATOM 1453 N N . ASN A 1 180 ? 5.305 0.807 -13.580 1.00 88.75 180 ASN A N 1
ATOM 1454 C CA . ASN A 1 180 ? 5.632 2.205 -13.846 1.00 88.75 180 ASN A CA 1
ATOM 1455 C C . ASN A 1 180 ? 4.512 3.125 -13.336 1.00 88.75 180 ASN A C 1
ATOM 1457 O O . ASN A 1 180 ? 3.443 3.225 -13.940 1.00 88.75 180 ASN A O 1
ATOM 1461 N N . TRP A 1 181 ? 4.783 3.822 -12.232 1.00 91.19 181 TRP A N 1
ATOM 1462 C CA . TRP A 1 181 ? 3.810 4.668 -11.540 1.00 91.19 181 TRP A CA 1
ATOM 1463 C C . TRP A 1 181 ? 3.202 5.756 -12.434 1.00 91.19 181 TRP A C 1
ATOM 1465 O O . TRP A 1 181 ? 1.987 5.928 -12.440 1.00 91.19 181 TRP A O 1
ATOM 1475 N N . GLU A 1 182 ? 4.012 6.474 -13.217 1.00 90.38 182 GLU A N 1
ATOM 1476 C CA . GLU A 1 182 ? 3.500 7.579 -14.040 1.00 90.38 182 GLU A CA 1
ATOM 1477 C C . GLU A 1 182 ? 2.537 7.117 -15.141 1.00 90.38 182 GLU A C 1
ATOM 1479 O O . GLU A 1 182 ? 1.628 7.868 -15.494 1.00 90.38 182 GLU A O 1
ATOM 1484 N N . ASN A 1 183 ? 2.703 5.890 -15.646 1.00 89.44 183 ASN A N 1
ATOM 1485 C CA . ASN A 1 183 ? 1.818 5.305 -16.651 1.00 89.44 183 ASN A CA 1
ATOM 1486 C C . ASN A 1 183 ? 0.597 4.584 -16.039 1.00 89.44 183 ASN A C 1
ATOM 1488 O O . ASN A 1 183 ? -0.460 4.589 -16.662 1.00 89.44 183 ASN A O 1
ATOM 1492 N N . GLU A 1 184 ? 0.724 3.964 -14.856 1.00 91.62 184 GLU A N 1
ATOM 1493 C CA . GLU A 1 184 ? -0.293 3.056 -14.277 1.00 91.62 184 GLU A CA 1
ATOM 1494 C C . GLU A 1 184 ? -1.103 3.657 -13.103 1.00 91.62 184 GLU A C 1
ATOM 1496 O O . GLU A 1 184 ? -2.074 3.046 -12.653 1.00 91.62 184 GLU A O 1
ATOM 1501 N N . LYS A 1 185 ? -0.760 4.846 -12.576 1.00 94.56 185 LYS A N 1
ATOM 1502 C CA . LYS A 1 185 ? -1.389 5.396 -11.350 1.00 94.56 185 LYS A CA 1
ATOM 1503 C C . LYS A 1 185 ? -2.909 5.583 -11.403 1.00 94.56 185 LYS A C 1
ATOM 1505 O O . LYS A 1 185 ? -3.573 5.414 -10.381 1.00 94.56 185 LYS A O 1
ATOM 1510 N N . GLU A 1 186 ? -3.476 5.877 -12.570 1.00 96.25 186 GLU A N 1
ATOM 1511 C CA . GLU A 1 186 ? -4.935 5.957 -12.739 1.00 96.25 186 GLU A CA 1
ATOM 1512 C C . GLU A 1 186 ? -5.603 4.570 -12.686 1.00 96.25 186 GLU A C 1
ATOM 1514 O O . GLU A 1 186 ? -6.654 4.429 -12.064 1.00 96.25 186 GLU A O 1
ATOM 1519 N N . ASP A 1 187 ? -4.972 3.521 -13.226 1.00 95.62 187 ASP A N 1
ATOM 1520 C CA . ASP A 1 187 ? -5.483 2.144 -13.132 1.00 95.62 187 ASP A CA 1
ATOM 1521 C C . ASP A 1 187 ? -5.432 1.626 -11.683 1.00 95.62 187 ASP A C 1
ATOM 1523 O O . ASP A 1 187 ? -6.376 0.986 -11.207 1.00 95.62 187 ASP A O 1
ATOM 1527 N N . ILE A 1 188 ? -4.372 1.977 -10.939 1.00 94.94 188 ILE A N 1
ATOM 1528 C CA . ILE A 1 188 ? -4.289 1.739 -9.488 1.00 94.94 188 ILE A CA 1
ATOM 1529 C C . ILE A 1 188 ? -5.443 2.447 -8.770 1.00 94.94 188 ILE A C 1
ATOM 1531 O O . ILE A 1 188 ? -6.071 1.851 -7.896 1.00 94.94 188 ILE A O 1
ATOM 1535 N N . TRP A 1 189 ? -5.752 3.700 -9.127 1.00 96.06 189 TRP A N 1
ATOM 1536 C CA . TRP A 1 189 ? -6.865 4.436 -8.522 1.00 96.06 189 TRP A CA 1
ATOM 1537 C C . TRP A 1 189 ? -8.230 3.798 -8.822 1.00 96.06 189 TRP A C 1
ATOM 1539 O O . TRP A 1 189 ? -9.055 3.688 -7.911 1.00 96.06 189 TRP A O 1
ATOM 1549 N N . VAL A 1 190 ? -8.461 3.319 -10.049 1.00 95.88 190 VAL A N 1
ATOM 1550 C CA . VAL A 1 190 ? -9.686 2.583 -10.414 1.00 95.88 190 VAL A CA 1
ATOM 1551 C C . VAL A 1 190 ? -9.848 1.325 -9.554 1.00 95.88 190 VAL A C 1
ATOM 1553 O O . VAL A 1 190 ? -10.927 1.088 -9.004 1.00 95.88 190 VAL A O 1
ATOM 1556 N N . GLU A 1 191 ? -8.783 0.542 -9.366 1.00 96.62 191 GLU A N 1
ATOM 1557 C CA . GLU A 1 191 ? -8.817 -0.661 -8.522 1.00 96.62 191 GLU A CA 1
ATOM 1558 C C . GLU A 1 191 ? -8.984 -0.347 -7.028 1.00 96.62 191 GLU A C 1
ATOM 1560 O O . GLU A 1 191 ? -9.835 -0.940 -6.359 1.00 96.62 191 GLU A O 1
ATOM 1565 N N . VAL A 1 192 ? -8.254 0.644 -6.512 1.00 95.25 192 VAL A N 1
ATOM 1566 C CA . VAL A 1 192 ? -8.394 1.132 -5.131 1.00 95.25 192 VAL A CA 1
ATOM 1567 C C . VAL A 1 192 ? -9.826 1.605 -4.859 1.00 95.25 192 VAL A C 1
ATOM 1569 O O . VAL A 1 192 ? -10.412 1.213 -3.847 1.00 95.25 192 VAL A O 1
ATOM 1572 N N . SER A 1 193 ? -10.428 2.365 -5.777 1.00 94.31 193 SER A N 1
ATOM 1573 C CA . SER A 1 193 ? -11.821 2.828 -5.670 1.00 94.31 193 SER A CA 1
ATOM 1574 C C . SER A 1 193 ? -12.803 1.657 -5.662 1.00 94.31 193 SER A C 1
ATOM 1576 O O . SER A 1 193 ? -13.639 1.535 -4.761 1.00 94.31 193 SER A O 1
ATOM 1578 N N . ARG A 1 194 ? -12.626 0.711 -6.596 1.00 95.50 194 ARG A N 1
ATOM 1579 C CA . ARG A 1 194 ? -13.424 -0.520 -6.704 1.00 95.50 194 ARG A CA 1
ATOM 1580 C C . ARG A 1 194 ? -13.401 -1.349 -5.418 1.00 95.50 194 ARG A C 1
ATOM 1582 O O . ARG A 1 194 ? -14.434 -1.890 -5.019 1.00 95.50 194 ARG A O 1
ATOM 1589 N N . TRP A 1 195 ? -12.250 -1.453 -4.752 1.00 95.69 195 TRP A N 1
ATOM 1590 C CA . TRP A 1 195 ? -12.123 -2.174 -3.480 1.00 95.69 195 TRP A CA 1
ATOM 1591 C C . TRP A 1 195 ? -12.712 -1.401 -2.296 1.00 95.69 195 TRP A C 1
ATOM 1593 O O . TRP A 1 195 ? -13.351 -2.003 -1.429 1.00 95.69 195 TRP A O 1
ATOM 1603 N N . LEU A 1 196 ? -12.526 -0.078 -2.263 1.00 92.06 196 LEU A N 1
ATOM 1604 C CA . LEU A 1 196 ? -13.064 0.801 -1.222 1.00 92.06 196 LEU A CA 1
ATOM 1605 C C . LEU A 1 196 ? -14.580 1.021 -1.339 1.00 92.06 196 LEU A C 1
ATOM 1607 O O . LEU A 1 196 ? -15.187 1.411 -0.336 1.00 92.06 196 LEU A O 1
ATOM 1611 N N . LYS A 1 197 ? -15.172 0.735 -2.509 1.00 91.81 197 LYS A N 1
ATOM 1612 C CA . LYS A 1 197 ? -16.577 0.980 -2.884 1.00 91.81 197 LYS A CA 1
ATOM 1613 C C . LYS A 1 197 ? -16.931 2.466 -2.812 1.00 91.81 197 LYS A C 1
ATOM 1615 O O . LYS A 1 197 ? -17.752 2.876 -1.988 1.00 91.81 197 LYS A O 1
ATOM 1620 N N . ILE A 1 198 ? -16.236 3.241 -3.638 1.00 87.56 198 ILE A N 1
ATOM 1621 C CA . ILE A 1 198 ? -16.322 4.701 -3.777 1.00 87.56 198 ILE A CA 1
ATOM 1622 C C . ILE A 1 198 ? -16.301 5.078 -5.258 1.00 87.56 198 ILE A C 1
ATOM 1624 O O . ILE A 1 198 ? -15.778 4.251 -6.040 1.00 87.56 198 ILE A O 1
#

pLDDT: mean 72.33, std 18.34, range [35.88, 96.62]